Protein AF-A0A8B8GI57-F1 (afdb_monomer_lite)

InterPro domains:
  IPR025398 ZMYM1-like, RNase-like domain [PF14291] (87-175)

Foldseek 3Di:
DDDCDVVNLLVCLQVDPPDPPPPVPDDFDADPVRDADDPLVQWDQDPVRDTDGDSQWDADRVQSAIAGNLLCRDPPDCPDLRNDPPRHHNPPVCVVVSVVVLVPDPRSVVSVVVSVVSSVCSVVVNDVCVVVVVVVVVVVVVVVVVVVVVVVVVVVCVVVVFDQAFPDPDPDDPRGGPVNVPDD

Secondary structure (DSSP, 8-state):
-----HHHHHHHHHH---PPTTGGG--PPPPTTS----GGGGEEE-TTS-EEE-TTEEEETTTTEEEEHHHHHH-S---STTT-TTT-B--TTTHHHHHHHHHT-HHHHHHHHHHHHHHHHHHTT--HHHHHHHHHHHHHHHHHHHHHHHHHHHHHHHHTT--SS-S---TT-TT--GGGG---

Organism: NCBI:txid143950

Sequence (184 aa):
MPIITDTVRLHIIENGPKLIDNIDQYTFLLADDGRRFNFKWFYKKLPNGEDVKRQWIMYSCSKNAIFCFPCILFSKDKYSTFSNSLDGFYDWKHLNPFIPAHENNVQHRKCFMECKEIEKRLKNGKTIDNFIQKAVNIDEEKWCNILKIIIDFILFCAKNNLALRGTSDKIEDANSGMSNALAF

pLDDT: mean 77.3, std 13.97, range [37.16, 91.25]

Structure (mmCIF, N/CA/C/O backbone):
data_AF-A0A8B8GI57-F1
#
_entry.id   AF-A0A8B8GI57-F1
#
loop_
_atom_site.group_PDB
_atom_site.id
_atom_site.type_symbol
_atom_site.label_atom_id
_atom_site.label_alt_id
_atom_site.label_comp_id
_atom_site.label_asym_id
_atom_site.label_entity_id
_atom_site.label_seq_id
_atom_site.pdbx_PDB_ins_code
_atom_site.Cartn_x
_atom_site.Cartn_y
_atom_site.Cartn_z
_atom_site.occupancy
_atom_site.B_iso_or_equiv
_atom_site.auth_seq_id
_atom_site.auth_comp_id
_atom_site.auth_asym_id
_atom_site.auth_atom_id
_atom_site.pdbx_PDB_model_num
ATOM 1 N N . MET A 1 1 ? 7.578 -20.077 3.882 1.00 43.44 1 MET A N 1
ATOM 2 C CA . MET A 1 1 ? 7.660 -18.604 4.038 1.00 43.44 1 MET A CA 1
ATOM 3 C C . MET A 1 1 ? 6.863 -18.230 5.283 1.00 43.44 1 MET A C 1
ATOM 5 O O . MET A 1 1 ? 5.825 -18.860 5.461 1.00 43.44 1 MET A O 1
ATOM 9 N N . PRO A 1 2 ? 7.306 -17.300 6.149 1.00 46.44 2 PRO A N 1
ATOM 10 C CA . PRO A 1 2 ? 6.544 -16.952 7.344 1.00 46.44 2 PRO A CA 1
ATOM 11 C C . PRO A 1 2 ? 5.196 -16.364 6.927 1.00 46.44 2 PRO A C 1
ATOM 13 O O . PRO A 1 2 ? 5.127 -15.561 5.994 1.00 46.44 2 PRO A O 1
ATOM 16 N N . ILE A 1 3 ? 4.127 -16.792 7.590 1.00 58.38 3 ILE A N 1
ATOM 17 C CA . ILE A 1 3 ? 2.799 -16.209 7.416 1.00 58.38 3 ILE A CA 1
ATOM 18 C C . ILE A 1 3 ? 2.893 -14.765 7.915 1.00 58.38 3 ILE A C 1
ATOM 20 O O . ILE A 1 3 ? 3.255 -14.535 9.066 1.00 58.38 3 ILE A O 1
ATOM 24 N N . ILE A 1 4 ? 2.613 -13.788 7.048 1.00 68.06 4 ILE A N 1
ATOM 25 C CA . ILE A 1 4 ? 2.529 -12.385 7.467 1.00 68.06 4 ILE A CA 1
ATOM 26 C C . ILE A 1 4 ? 1.251 -12.253 8.298 1.00 68.06 4 ILE A C 1
ATOM 28 O O . ILE A 1 4 ? 0.147 -12.191 7.746 1.00 68.06 4 ILE A O 1
ATOM 32 N N . THR A 1 5 ? 1.410 -12.265 9.621 1.00 73.62 5 THR A N 1
ATOM 33 C CA . THR A 1 5 ? 0.326 -12.022 10.574 1.00 73.62 5 THR A CA 1
ATOM 34 C C . THR A 1 5 ? -0.125 -10.566 10.497 1.00 73.62 5 THR A C 1
ATOM 36 O O . THR A 1 5 ? 0.634 -9.685 10.084 1.00 73.62 5 THR A O 1
ATOM 39 N N . ASP A 1 6 ? -1.358 -10.290 10.917 1.00 77.50 6 ASP A N 1
ATOM 40 C CA . ASP A 1 6 ? -1.911 -8.933 10.849 1.00 77.50 6 ASP A CA 1
ATOM 41 C C . ASP A 1 6 ? -1.140 -7.933 11.714 1.00 77.50 6 ASP A C 1
ATOM 43 O O . ASP A 1 6 ? -0.942 -6.796 11.302 1.00 77.50 6 ASP A O 1
ATOM 47 N N . THR A 1 7 ? -0.592 -8.367 12.849 1.00 76.62 7 THR A N 1
ATOM 48 C CA . THR A 1 7 ? 0.286 -7.541 13.693 1.00 76.62 7 THR A CA 1
ATOM 49 C C . THR A 1 7 ? 1.550 -7.090 12.960 1.00 76.62 7 THR A C 1
ATOM 51 O O . THR A 1 7 ? 1.902 -5.912 12.986 1.00 76.62 7 THR A O 1
ATOM 54 N N . VAL A 1 8 ? 2.206 -8.007 12.245 1.00 77.81 8 VAL A N 1
ATOM 55 C CA . VAL A 1 8 ? 3.400 -7.705 11.445 1.00 77.81 8 VAL A CA 1
ATOM 56 C C . VAL A 1 8 ? 3.033 -6.815 10.256 1.00 77.81 8 VAL A C 1
ATOM 58 O O . VAL A 1 8 ? 3.746 -5.861 9.954 1.00 77.81 8 VAL A O 1
ATOM 61 N N . ARG A 1 9 ? 1.892 -7.076 9.608 1.00 80.94 9 ARG A N 1
ATOM 62 C CA . ARG A 1 9 ? 1.373 -6.267 8.497 1.00 80.94 9 ARG A CA 1
ATOM 63 C C . ARG A 1 9 ? 1.113 -4.818 8.920 1.00 80.94 9 ARG A C 1
ATOM 65 O O . ARG A 1 9 ? 1.533 -3.906 8.214 1.00 80.94 9 ARG A O 1
ATOM 72 N N . LEU A 1 10 ? 0.472 -4.606 10.071 1.00 79.88 10 LEU A N 1
ATOM 73 C CA . LEU A 1 10 ? 0.199 -3.274 10.619 1.00 79.88 10 LEU A CA 1
ATOM 74 C C . LEU A 1 10 ? 1.493 -2.517 10.926 1.00 79.88 10 LEU A C 1
ATOM 76 O O . LEU A 1 10 ? 1.644 -1.382 10.481 1.00 79.88 10 LEU A O 1
ATOM 80 N N . HIS A 1 11 ? 2.453 -3.170 11.582 1.00 78.38 11 HIS A N 1
ATOM 81 C CA . HIS A 1 11 ? 3.753 -2.571 11.889 1.00 78.38 11 HIS A CA 1
ATOM 82 C C . HIS A 1 11 ? 4.531 -2.162 10.625 1.00 78.38 11 HIS A C 1
ATOM 84 O O . HIS A 1 11 ? 5.153 -1.100 10.583 1.00 78.38 11 HIS A O 1
ATOM 90 N N . ILE A 1 12 ? 4.480 -2.981 9.569 1.00 80.06 12 ILE A N 1
ATOM 91 C CA . ILE A 1 12 ? 5.119 -2.674 8.280 1.00 80.06 12 ILE A CA 1
ATOM 92 C C . ILE A 1 12 ? 4.462 -1.460 7.604 1.00 80.06 12 ILE A C 1
ATOM 94 O O . ILE A 1 12 ? 5.156 -0.646 7.000 1.00 80.06 12 ILE A O 1
ATOM 98 N N . ILE A 1 13 ? 3.136 -1.324 7.687 1.00 82.12 13 ILE A N 1
ATOM 99 C CA . ILE A 1 13 ? 2.415 -0.187 7.092 1.00 82.12 13 ILE A CA 1
ATOM 100 C C . ILE A 1 13 ? 2.666 1.096 7.883 1.00 82.12 13 ILE A C 1
ATOM 102 O O . ILE A 1 13 ? 2.841 2.150 7.278 1.00 82.12 13 ILE A O 1
ATOM 106 N N . GLU A 1 14 ? 2.720 1.005 9.211 1.00 79.19 14 GLU A N 1
ATOM 107 C CA . GLU A 1 14 ? 2.977 2.135 10.107 1.00 79.19 14 GLU A CA 1
ATOM 108 C C . GLU A 1 14 ? 4.353 2.766 9.867 1.00 79.19 14 GLU A C 1
ATOM 110 O O . GLU A 1 14 ? 4.458 3.980 9.705 1.00 79.19 14 GLU A O 1
ATOM 115 N N . ASN A 1 15 ? 5.397 1.940 9.772 1.00 71.75 15 ASN A N 1
ATOM 116 C CA . ASN A 1 15 ? 6.757 2.408 9.491 1.00 71.75 15 ASN A CA 1
ATOM 117 C C . ASN A 1 15 ? 6.984 2.725 8.003 1.00 71.75 15 ASN A C 1
ATOM 119 O O . ASN A 1 15 ? 7.976 3.360 7.643 1.00 71.75 15 ASN A O 1
ATOM 123 N N . GLY A 1 16 ? 6.063 2.285 7.142 1.00 65.75 16 GLY A N 1
ATOM 124 C CA . GLY A 1 16 ? 6.160 2.382 5.694 1.00 65.75 16 GLY A CA 1
ATOM 125 C C . GLY A 1 16 ? 7.291 1.530 5.099 1.00 65.75 16 GLY A C 1
ATOM 126 O O . GLY A 1 16 ? 8.107 0.931 5.807 1.00 65.75 16 GLY A O 1
ATOM 127 N N . PRO A 1 17 ? 7.383 1.468 3.759 1.00 66.69 17 PRO A N 1
ATOM 128 C CA . PRO A 1 17 ? 8.608 1.008 3.132 1.00 66.69 17 PRO A CA 1
ATOM 129 C C . PRO A 1 17 ? 9.747 1.921 3.576 1.00 66.69 17 PRO A C 1
ATOM 131 O O . PRO A 1 17 ? 9.647 3.135 3.390 1.00 66.69 17 PRO A O 1
ATOM 134 N N . LYS A 1 18 ? 10.837 1.347 4.102 1.00 59.41 18 LYS A N 1
ATOM 135 C CA . LYS A 1 18 ? 12.098 2.079 4.256 1.00 59.41 18 LYS A CA 1
ATOM 136 C C . LYS A 1 18 ? 12.533 2.530 2.865 1.00 59.41 18 LYS A C 1
ATOM 138 O O . LYS A 1 18 ? 13.108 1.756 2.101 1.00 59.41 18 LYS A O 1
ATOM 143 N N . LEU A 1 19 ? 12.168 3.755 2.503 1.00 54.56 19 LEU A N 1
ATOM 144 C CA . LEU A 1 19 ? 12.700 4.419 1.330 1.00 54.56 19 LEU A CA 1
ATOM 145 C C . LEU A 1 19 ? 14.190 4.578 1.603 1.00 54.56 19 LEU A C 1
ATOM 147 O O . LEU A 1 19 ? 14.580 5.064 2.658 1.00 54.56 19 LEU A O 1
ATOM 151 N N . ILE A 1 20 ? 15.015 4.083 0.689 1.00 57.25 20 ILE A N 1
ATOM 152 C CA . ILE A 1 20 ? 16.452 4.313 0.766 1.00 57.25 20 ILE A CA 1
ATOM 153 C C . ILE A 1 20 ? 16.639 5.835 0.691 1.00 57.25 20 ILE A C 1
ATOM 155 O O . ILE A 1 20 ? 16.202 6.471 -0.271 1.00 57.25 20 ILE A O 1
ATOM 159 N N . ASP A 1 21 ? 17.228 6.433 1.721 1.00 50.28 21 ASP A N 1
ATOM 160 C CA . ASP A 1 21 ? 17.615 7.838 1.672 1.00 50.28 21 ASP A CA 1
ATOM 161 C C . ASP A 1 21 ? 18.714 7.997 0.607 1.00 50.28 21 ASP A C 1
ATOM 163 O O . ASP A 1 21 ? 19.618 7.166 0.513 1.00 50.28 21 ASP A O 1
ATOM 167 N N . ASN A 1 22 ? 18.635 9.042 -0.223 1.00 52.91 22 ASN A N 1
ATOM 168 C CA . ASN A 1 22 ? 19.577 9.300 -1.326 1.00 52.91 22 ASN A CA 1
ATOM 169 C C . ASN A 1 22 ? 19.618 8.221 -2.436 1.00 52.91 22 ASN A C 1
ATOM 171 O O . ASN A 1 22 ? 20.684 7.921 -2.974 1.00 52.91 22 ASN A O 1
ATOM 175 N N . ILE A 1 23 ? 18.458 7.679 -2.842 1.00 60.50 23 ILE A N 1
ATOM 176 C CA . ILE A 1 23 ? 18.315 6.801 -4.033 1.00 60.50 23 ILE A CA 1
ATOM 177 C C . ILE A 1 23 ? 19.016 7.374 -5.275 1.00 60.50 23 ILE A C 1
ATOM 179 O O . ILE A 1 23 ? 19.573 6.619 -6.068 1.00 60.50 23 ILE A O 1
ATOM 183 N N . ASP A 1 24 ? 19.033 8.697 -5.418 1.00 56.25 24 ASP A N 1
ATOM 184 C CA . ASP A 1 24 ? 19.601 9.402 -6.570 1.00 56.25 24 ASP A CA 1
ATOM 185 C C . ASP A 1 24 ? 21.141 9.330 -6.622 1.00 56.25 24 ASP A C 1
ATOM 187 O O . ASP A 1 24 ? 21.730 9.488 -7.690 1.00 56.25 24 ASP A O 1
ATOM 191 N N . GLN A 1 25 ? 21.795 9.070 -5.483 1.00 55.41 25 GLN A N 1
ATOM 192 C CA . GLN A 1 25 ? 23.248 8.877 -5.372 1.00 55.41 25 GLN A CA 1
ATOM 193 C C . GLN A 1 25 ? 23.651 7.399 -5.464 1.00 55.41 25 GLN A C 1
ATOM 195 O O . GLN A 1 25 ? 24.839 7.074 -5.524 1.00 55.41 25 GLN A O 1
ATOM 200 N N . TYR A 1 26 ? 22.677 6.486 -5.465 1.00 64.56 26 TYR A N 1
ATOM 201 C CA . TYR A 1 26 ? 22.946 5.059 -5.483 1.00 64.56 26 TYR A CA 1
ATOM 202 C C . TYR A 1 26 ? 23.268 4.587 -6.901 1.00 64.56 26 TYR A C 1
ATOM 204 O O . TYR A 1 26 ? 22.513 4.806 -7.850 1.00 64.56 26 TYR A O 1
ATOM 212 N N . THR A 1 27 ? 24.380 3.869 -7.053 1.00 65.56 27 THR A N 1
ATOM 213 C CA . THR A 1 27 ? 24.670 3.185 -8.315 1.00 65.56 27 THR A CA 1
ATOM 214 C C . THR A 1 27 ? 23.885 1.877 -8.343 1.00 65.56 27 THR A C 1
ATOM 216 O O . THR A 1 27 ? 24.266 0.905 -7.696 1.00 65.56 27 THR A O 1
ATOM 219 N N . PHE A 1 28 ? 22.761 1.852 -9.064 1.00 77.94 28 PHE A N 1
ATOM 220 C CA . PHE A 1 28 ? 21.970 0.627 -9.224 1.00 77.94 28 PHE A CA 1
ATOM 221 C C . PHE A 1 28 ? 22.785 -0.471 -9.910 1.00 77.94 28 PHE A C 1
ATOM 223 O O . PHE A 1 28 ? 23.532 -0.200 -10.858 1.00 77.94 28 PHE A O 1
ATOM 230 N N . LEU A 1 29 ? 22.607 -1.704 -9.431 1.00 77.00 29 LEU A N 1
ATOM 231 C CA . LEU A 1 29 ? 23.292 -2.884 -9.944 1.00 77.00 29 LEU A CA 1
ATOM 232 C C . LEU A 1 29 ? 22.916 -3.116 -11.412 1.00 77.00 29 LEU A C 1
ATOM 234 O O . LEU A 1 29 ? 21.744 -3.040 -11.793 1.00 77.00 29 LEU A O 1
ATOM 238 N N . LEU A 1 30 ? 23.926 -3.398 -12.232 1.00 79.44 30 LEU A N 1
ATOM 239 C CA . LEU A 1 30 ? 23.730 -3.798 -13.620 1.00 79.44 30 LEU A CA 1
ATOM 240 C C . LEU A 1 30 ? 23.152 -5.215 -13.646 1.00 79.44 30 LEU A C 1
ATOM 242 O O . LEU A 1 30 ? 23.622 -6.095 -12.928 1.00 79.44 30 LEU A O 1
ATOM 246 N N . ALA A 1 31 ? 22.120 -5.412 -14.454 1.00 79.62 31 ALA A N 1
ATOM 247 C CA . ALA A 1 31 ? 21.688 -6.729 -14.884 1.00 79.62 31 ALA A CA 1
ATOM 248 C C . ALA A 1 31 ? 22.649 -7.271 -15.954 1.00 79.62 31 ALA A C 1
ATOM 250 O O . ALA A 1 31 ? 23.463 -6.528 -16.510 1.00 79.62 31 ALA A O 1
ATOM 251 N N . ASP A 1 32 ? 22.512 -8.556 -16.273 1.00 78.38 32 ASP A N 1
ATOM 252 C CA . ASP A 1 32 ? 23.365 -9.264 -17.237 1.00 78.38 32 ASP A CA 1
ATOM 253 C C . ASP A 1 32 ? 23.351 -8.631 -18.641 1.00 78.38 32 ASP A C 1
ATOM 255 O O . ASP A 1 32 ? 24.313 -8.740 -19.395 1.00 78.38 32 ASP A O 1
ATOM 259 N N . ASP A 1 33 ? 22.275 -7.919 -18.988 1.00 80.50 33 ASP A N 1
ATOM 260 C CA . ASP A 1 33 ? 22.116 -7.200 -20.255 1.00 80.50 33 ASP A CA 1
ATOM 261 C C . ASP A 1 33 ? 22.665 -5.757 -20.230 1.00 80.50 33 ASP A C 1
ATOM 263 O O . ASP A 1 33 ? 22.434 -4.979 -21.160 1.00 80.50 33 ASP A O 1
ATOM 267 N N . GLY A 1 34 ? 23.361 -5.374 -19.155 1.00 83.00 34 GLY A N 1
ATOM 268 C CA . GLY A 1 34 ? 23.920 -4.039 -18.946 1.00 83.00 34 GLY A CA 1
ATOM 269 C C . GLY A 1 34 ? 22.884 -2.963 -18.599 1.00 83.00 34 GLY A C 1
ATOM 270 O O . GLY A 1 34 ? 23.239 -1.787 -18.469 1.00 83.00 34 GLY A O 1
ATOM 271 N N . ARG A 1 35 ? 21.602 -3.317 -18.439 1.00 84.75 35 ARG A N 1
ATOM 272 C CA . ARG A 1 35 ? 20.562 -2.387 -17.978 1.00 84.75 35 ARG A CA 1
ATOM 273 C C . ARG A 1 35 ? 20.519 -2.356 -16.461 1.00 84.75 35 ARG A C 1
ATOM 275 O O . ARG A 1 35 ? 20.998 -3.252 -15.781 1.00 84.75 35 ARG A O 1
ATOM 282 N N . ARG A 1 36 ? 19.918 -1.311 -15.907 1.00 86.62 36 ARG A N 1
ATOM 283 C CA . ARG A 1 36 ? 19.762 -1.156 -14.460 1.00 86.62 36 ARG A CA 1
ATOM 284 C C . ARG A 1 36 ? 18.469 -0.445 -14.128 1.00 86.62 36 ARG A C 1
ATOM 286 O O . ARG A 1 36 ? 17.877 0.215 -14.987 1.00 86.62 36 ARG A O 1
ATOM 293 N N . PHE A 1 37 ? 18.090 -0.540 -12.861 1.00 85.62 37 PHE A N 1
ATOM 294 C CA . PHE A 1 37 ? 17.006 0.256 -12.320 1.00 85.62 37 PHE A CA 1
ATOM 295 C C . PHE A 1 37 ? 17.236 1.760 -12.536 1.00 85.62 37 PHE A C 1
ATOM 297 O O . PHE A 1 37 ? 18.366 2.246 -12.470 1.00 85.62 37 PHE A O 1
ATOM 304 N N . ASN A 1 38 ? 16.159 2.502 -12.805 1.00 85.56 38 ASN A N 1
ATOM 305 C CA . ASN A 1 38 ? 16.184 3.954 -12.930 1.00 85.56 38 ASN A CA 1
ATOM 306 C C . ASN A 1 38 ? 15.153 4.589 -11.992 1.00 85.56 38 ASN A C 1
ATOM 308 O O . ASN A 1 38 ? 13.969 4.249 -12.043 1.00 85.56 38 ASN A O 1
ATOM 312 N N . PHE A 1 39 ? 15.587 5.569 -11.194 1.00 83.44 39 PHE A N 1
ATOM 313 C CA . PHE A 1 39 ? 14.735 6.277 -10.234 1.00 83.44 39 PHE A CA 1
ATOM 314 C C . PHE A 1 39 ? 13.485 6.900 -10.879 1.00 83.44 39 PHE A C 1
ATOM 316 O O . PHE A 1 39 ? 12.437 6.984 -10.241 1.00 83.44 39 PHE A O 1
ATOM 323 N N . LYS A 1 40 ? 13.549 7.276 -12.164 1.00 86.44 40 LYS A N 1
ATOM 324 C CA . LYS A 1 40 ? 12.410 7.834 -12.908 1.00 86.44 40 LYS A CA 1
ATOM 325 C C . LYS A 1 40 ? 11.200 6.901 -12.925 1.00 86.44 40 LYS A C 1
ATOM 327 O O . LYS A 1 40 ? 10.075 7.374 -13.033 1.00 86.44 40 LYS A O 1
ATOM 332 N N . TRP A 1 41 ? 11.390 5.590 -12.772 1.00 88.31 41 TRP A N 1
ATOM 333 C CA . TRP A 1 41 ? 10.286 4.630 -12.722 1.00 88.31 41 TRP A CA 1
ATOM 334 C C . TRP A 1 41 ? 9.430 4.740 -11.458 1.00 88.31 41 TRP A C 1
ATOM 336 O O . TRP A 1 41 ? 8.274 4.310 -11.473 1.00 88.31 41 TRP A O 1
ATOM 346 N N . PHE A 1 42 ? 9.914 5.414 -10.412 1.00 87.56 42 PHE A N 1
ATOM 347 C CA . PHE A 1 42 ? 9.069 5.828 -9.293 1.00 87.56 42 PHE A CA 1
ATOM 348 C C . PHE A 1 42 ? 8.040 6.894 -9.676 1.00 87.56 42 PHE A C 1
ATOM 350 O O . PHE A 1 42 ? 7.136 7.135 -8.887 1.00 87.56 42 PHE A O 1
ATOM 357 N N . TYR A 1 43 ? 8.123 7.514 -10.855 1.00 89.31 43 TYR A N 1
ATOM 358 C CA . TYR A 1 43 ? 7.272 8.638 -11.241 1.00 89.31 43 TYR A CA 1
ATOM 359 C C . TYR A 1 43 ? 6.491 8.350 -12.521 1.00 89.31 43 TYR A C 1
ATOM 361 O O . TYR A 1 43 ? 6.980 7.721 -13.465 1.00 89.31 43 TYR A O 1
ATOM 369 N N . LYS A 1 44 ? 5.236 8.792 -12.548 1.00 90.25 44 LYS A N 1
ATOM 370 C CA . LYS A 1 44 ? 4.356 8.731 -13.712 1.00 90.25 44 LYS A CA 1
ATOM 371 C C . LYS A 1 44 ? 4.035 10.144 -14.167 1.00 90.25 44 LYS A C 1
ATOM 373 O O . LYS A 1 44 ? 3.524 10.922 -13.369 1.00 90.25 44 LYS A O 1
ATOM 378 N N . LYS A 1 45 ? 4.226 10.412 -15.458 1.00 89.94 45 LYS A N 1
ATOM 379 C CA . LYS A 1 45 ? 3.695 11.617 -16.096 1.00 89.94 45 LYS A CA 1
ATOM 380 C C . LYS A 1 45 ? 2.200 11.485 -16.316 1.00 89.94 45 LYS A C 1
ATOM 382 O O . LYS A 1 45 ? 1.740 10.523 -16.937 1.00 89.94 45 LYS A O 1
ATOM 387 N N . LEU A 1 46 ? 1.455 12.445 -15.797 1.00 87.75 46 LEU A N 1
ATOM 388 C CA . LEU A 1 46 ? 0.040 12.621 -16.072 1.00 87.75 46 LEU A CA 1
ATOM 389 C C . LEU A 1 46 ? -0.169 13.382 -17.397 1.00 87.75 46 LEU A C 1
ATOM 391 O O . LEU A 1 46 ? 0.750 14.047 -17.879 1.00 87.75 46 LEU A O 1
ATOM 395 N N . PRO A 1 47 ? -1.376 13.322 -17.997 1.00 87.88 47 PRO A N 1
ATOM 396 C CA . PRO A 1 47 ? -1.688 14.061 -19.226 1.00 87.88 47 PRO A CA 1
ATOM 397 C C . PRO A 1 47 ? -1.549 15.584 -19.091 1.00 87.88 47 PRO A C 1
ATOM 399 O O . PRO A 1 47 ? -1.305 16.264 -20.081 1.00 87.88 47 PRO A O 1
ATOM 402 N N . ASN A 1 48 ? -1.680 16.113 -17.871 1.00 88.69 48 ASN A N 1
ATOM 403 C CA . ASN A 1 48 ? -1.462 17.525 -17.543 1.00 88.69 48 ASN A CA 1
ATOM 404 C C . ASN A 1 48 ? 0.032 17.908 -17.449 1.00 88.69 48 ASN A C 1
ATOM 406 O O . ASN A 1 48 ? 0.345 19.062 -17.183 1.00 88.69 48 ASN A O 1
ATOM 410 N N . GLY A 1 49 ? 0.950 16.957 -17.658 1.00 89.38 49 GLY A N 1
ATOM 411 C CA . GLY A 1 49 ? 2.395 17.170 -17.606 1.00 89.38 49 GLY A CA 1
ATOM 412 C C . GLY A 1 49 ? 3.021 17.011 -16.219 1.00 89.38 49 GLY A C 1
ATOM 413 O O . GLY A 1 49 ? 4.247 17.040 -16.119 1.00 89.38 49 GLY A O 1
ATOM 414 N N . GLU A 1 50 ? 2.224 16.800 -15.169 1.00 89.88 50 GLU A N 1
ATOM 415 C CA . GLU A 1 50 ? 2.725 16.635 -13.803 1.00 89.88 50 GLU A CA 1
ATOM 416 C C . GLU A 1 50 ? 3.340 15.248 -13.577 1.00 89.88 50 GLU A C 1
ATOM 418 O O . GLU A 1 50 ? 2.821 14.229 -14.042 1.00 89.88 50 GLU A O 1
ATOM 423 N N . ASP A 1 51 ? 4.432 15.206 -12.812 1.00 89.75 51 ASP A N 1
ATOM 424 C CA . ASP A 1 51 ? 5.071 13.971 -12.365 1.00 89.75 51 ASP A CA 1
ATOM 425 C C . ASP A 1 51 ? 4.518 13.550 -10.996 1.00 89.75 51 ASP A C 1
ATOM 427 O O . ASP A 1 51 ? 4.765 14.187 -9.973 1.00 89.75 51 ASP A O 1
ATOM 431 N N . VAL A 1 52 ? 3.795 12.429 -10.959 1.00 88.06 52 VAL A N 1
ATOM 432 C CA . VAL A 1 52 ? 3.237 11.861 -9.725 1.00 88.06 52 VAL A CA 1
ATOM 433 C C . VAL A 1 52 ? 4.054 10.659 -9.274 1.00 88.06 52 VAL A C 1
ATOM 435 O O . VAL A 1 52 ? 4.274 9.711 -10.033 1.00 88.06 52 VAL A O 1
ATOM 438 N N . LYS A 1 53 ? 4.472 10.663 -8.004 1.00 87.69 53 LYS A N 1
ATOM 439 C CA . LYS A 1 53 ? 5.198 9.544 -7.395 1.00 87.69 53 LYS A CA 1
ATOM 440 C C . LYS A 1 53 ? 4.278 8.336 -7.191 1.00 87.69 53 LYS A C 1
ATOM 442 O O . LYS A 1 53 ? 3.253 8.413 -6.513 1.00 87.69 53 LYS A O 1
ATOM 447 N N . ARG A 1 54 ? 4.689 7.181 -7.707 1.00 88.62 54 ARG A N 1
ATOM 448 C CA . ARG A 1 54 ? 4.091 5.870 -7.450 1.00 88.62 54 ARG A CA 1
ATOM 449 C C . ARG A 1 54 ? 4.423 5.430 -6.033 1.00 88.62 54 ARG A C 1
ATOM 451 O O . ARG A 1 54 ? 5.554 5.072 -5.725 1.00 88.62 54 ARG A O 1
ATOM 458 N N . GLN A 1 55 ? 3.411 5.417 -5.174 1.00 85.44 55 GLN A N 1
ATOM 459 C CA . GLN A 1 55 ? 3.563 5.040 -3.765 1.00 85.44 55 GLN A CA 1
ATOM 460 C C . GLN A 1 55 ? 3.612 3.521 -3.531 1.00 85.44 55 GLN A C 1
ATOM 462 O O . GLN A 1 55 ? 3.831 3.085 -2.407 1.00 85.44 55 GLN A O 1
ATOM 467 N N . TRP A 1 56 ? 3.382 2.710 -4.567 1.00 88.56 56 TRP A N 1
ATOM 468 C CA . TRP A 1 56 ? 3.325 1.251 -4.454 1.00 88.56 56 TRP A CA 1
ATOM 469 C C . TRP A 1 56 ? 4.651 0.550 -4.779 1.00 88.56 56 TRP A C 1
ATOM 471 O O . TRP A 1 56 ? 4.824 -0.602 -4.388 1.00 88.56 56 TRP A O 1
ATOM 481 N N . ILE A 1 57 ? 5.564 1.214 -5.499 1.00 89.31 57 ILE A N 1
ATOM 482 C CA . ILE A 1 57 ? 6.836 0.632 -5.946 1.00 89.31 57 ILE A CA 1
ATOM 483 C C . ILE A 1 57 ? 7.828 0.618 -4.786 1.00 89.31 57 ILE A C 1
ATOM 485 O O . ILE A 1 57 ? 8.069 1.642 -4.151 1.00 89.31 57 ILE A O 1
ATOM 489 N N . MET A 1 58 ? 8.459 -0.532 -4.572 1.00 87.75 58 MET A N 1
ATOM 490 C CA . MET A 1 58 ? 9.617 -0.692 -3.701 1.00 87.75 58 MET A CA 1
ATOM 491 C C . MET A 1 58 ? 10.749 -1.350 -4.482 1.00 87.75 58 MET A C 1
ATOM 493 O O . MET A 1 58 ? 10.514 -2.325 -5.187 1.00 87.75 58 MET A O 1
ATOM 497 N N . TYR A 1 59 ? 11.970 -0.844 -4.346 1.00 85.94 59 TYR A N 1
ATOM 498 C CA . TYR A 1 59 ? 13.157 -1.464 -4.929 1.00 85.94 59 TYR A CA 1
ATOM 499 C C . TYR A 1 59 ? 13.991 -2.127 -3.831 1.00 85.94 59 TYR A C 1
ATOM 501 O O . TYR A 1 59 ? 14.180 -1.544 -2.764 1.00 85.94 59 TYR A O 1
ATOM 509 N N . SER A 1 60 ? 14.495 -3.332 -4.092 1.00 84.12 60 SER A N 1
ATOM 510 C CA . SER A 1 60 ? 15.412 -4.038 -3.196 1.00 84.12 60 SER A CA 1
ATOM 511 C C . SER A 1 60 ? 16.794 -4.152 -3.827 1.00 84.12 60 SER A C 1
ATOM 513 O O . SER A 1 60 ? 16.949 -4.805 -4.859 1.00 84.12 60 SER A O 1
ATOM 515 N N . CYS A 1 61 ? 17.812 -3.571 -3.183 1.00 80.44 61 CYS A N 1
ATOM 516 C CA . CYS A 1 61 ? 19.197 -3.660 -3.650 1.00 80.44 61 CYS A CA 1
ATOM 517 C C . CYS A 1 61 ? 19.733 -5.094 -3.611 1.00 80.44 61 CYS A C 1
ATOM 519 O O . CYS A 1 61 ? 20.428 -5.502 -4.533 1.00 80.44 61 CYS A O 1
ATOM 521 N N . SER A 1 62 ? 19.390 -5.873 -2.578 1.00 81.44 62 SER A N 1
ATOM 522 C CA . SER A 1 62 ? 19.890 -7.247 -2.424 1.00 81.44 62 SER A CA 1
ATOM 523 C C . SER A 1 62 ? 19.350 -8.197 -3.490 1.00 81.44 62 SER A C 1
ATOM 525 O O . SER A 1 62 ? 20.009 -9.173 -3.832 1.00 81.44 62 SER A O 1
ATOM 527 N N . LYS A 1 63 ? 18.153 -7.913 -4.012 1.00 83.75 63 LYS A N 1
ATOM 528 C CA . LYS A 1 63 ? 17.510 -8.697 -5.072 1.00 83.75 63 LYS A CA 1
ATOM 529 C C . LYS A 1 63 ? 17.656 -8.085 -6.462 1.00 83.75 63 LYS A C 1
ATOM 531 O O . LYS A 1 63 ? 17.318 -8.757 -7.425 1.00 83.75 63 LYS A O 1
ATOM 536 N N . ASN A 1 64 ? 18.119 -6.838 -6.562 1.00 86.88 64 ASN A N 1
ATOM 537 C CA . ASN A 1 64 ? 18.078 -6.044 -7.790 1.00 86.88 64 ASN A CA 1
ATOM 538 C C . ASN A 1 64 ? 16.704 -6.147 -8.485 1.00 86.88 64 ASN A C 1
ATOM 540 O O . ASN A 1 64 ? 16.609 -6.507 -9.654 1.00 86.88 64 ASN A O 1
ATOM 544 N N . ALA A 1 65 ? 15.625 -5.912 -7.732 1.00 89.19 65 ALA A N 1
ATOM 545 C CA . ALA A 1 65 ? 14.259 -6.151 -8.198 1.00 89.19 65 ALA A CA 1
ATOM 546 C C . ALA A 1 65 ? 13.256 -5.149 -7.609 1.00 89.19 65 ALA A C 1
ATOM 548 O O . ALA A 1 65 ? 13.441 -4.618 -6.508 1.00 89.19 65 ALA A O 1
ATOM 549 N N . ILE A 1 66 ? 12.176 -4.911 -8.353 1.00 89.94 66 ILE A N 1
ATOM 550 C CA . ILE A 1 66 ? 11.028 -4.092 -7.967 1.00 89.94 66 ILE A CA 1
ATOM 551 C C . ILE A 1 66 ? 9.906 -4.971 -7.424 1.00 89.94 66 ILE A C 1
ATOM 553 O O . ILE A 1 66 ? 9.567 -6.013 -7.979 1.00 89.94 66 ILE A O 1
ATOM 557 N N . PHE A 1 67 ? 9.243 -4.472 -6.396 1.00 89.94 67 PHE A N 1
ATOM 558 C CA . PHE A 1 67 ? 8.113 -5.103 -5.750 1.00 89.94 67 PHE A CA 1
ATOM 559 C C . PHE A 1 67 ? 6.939 -4.133 -5.627 1.00 89.94 67 PHE A C 1
ATOM 561 O O . PHE A 1 67 ? 7.123 -2.919 -5.515 1.00 89.94 67 PHE A O 1
ATOM 568 N N . CYS A 1 68 ? 5.723 -4.681 -5.600 1.00 90.56 68 CYS A N 1
ATOM 569 C CA . CYS A 1 68 ? 4.528 -3.947 -5.210 1.00 90.56 68 CYS A CA 1
ATOM 570 C C . CYS A 1 68 ? 4.291 -4.105 -3.711 1.00 90.56 68 CYS A C 1
ATOM 572 O O . CYS A 1 68 ? 3.856 -5.164 -3.258 1.00 90.56 68 CYS A O 1
ATOM 574 N N . PHE A 1 69 ? 4.523 -3.037 -2.950 1.00 88.44 69 PHE A N 1
ATOM 575 C CA . PHE A 1 69 ? 4.375 -3.042 -1.497 1.00 88.44 69 PHE A CA 1
ATOM 576 C C . PHE A 1 69 ? 2.970 -3.479 -1.040 1.00 88.44 69 PHE A C 1
ATOM 578 O O . PHE A 1 69 ? 2.878 -4.473 -0.318 1.00 88.44 69 PHE A O 1
ATOM 585 N N . PRO A 1 70 ? 1.863 -2.872 -1.517 1.00 88.69 70 PRO A N 1
ATOM 586 C CA . PRO A 1 70 ? 0.523 -3.331 -1.145 1.00 88.69 70 PRO A CA 1
ATOM 587 C C . PRO A 1 70 ? 0.241 -4.771 -1.583 1.00 88.69 70 PRO A C 1
ATOM 589 O O . PRO A 1 70 ? -0.400 -5.536 -0.871 1.00 88.69 70 PRO A O 1
ATOM 592 N N . CYS A 1 71 ? 0.728 -5.175 -2.755 1.00 89.44 71 CYS A N 1
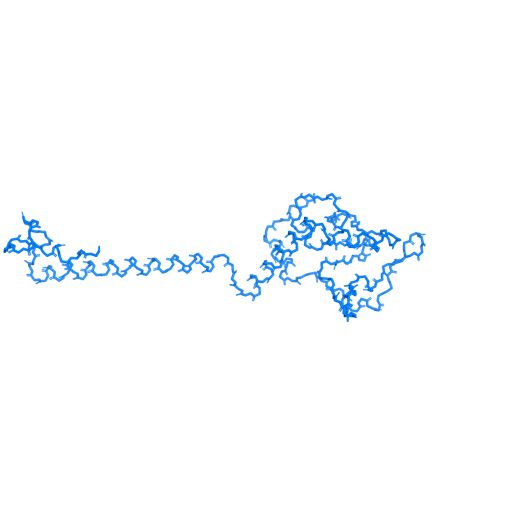ATOM 593 C CA . CYS A 1 71 ? 0.429 -6.493 -3.300 1.00 89.44 71 CYS A CA 1
ATOM 594 C C . CYS A 1 71 ? 1.151 -7.611 -2.541 1.00 89.44 71 CYS A C 1
ATOM 596 O O . CYS A 1 71 ? 0.574 -8.676 -2.364 1.00 89.44 71 CYS A O 1
ATOM 598 N N . ILE A 1 72 ? 2.378 -7.376 -2.065 1.00 88.25 72 ILE A N 1
ATOM 599 C CA . ILE A 1 72 ? 3.081 -8.327 -1.190 1.00 88.25 72 ILE A CA 1
ATOM 600 C C . ILE A 1 72 ? 2.305 -8.548 0.108 1.00 88.25 72 ILE A C 1
ATOM 602 O O . ILE A 1 72 ? 2.259 -9.668 0.614 1.00 88.25 72 ILE A O 1
ATOM 606 N N . LEU A 1 73 ? 1.718 -7.481 0.653 1.00 86.56 73 LEU A N 1
ATOM 607 C CA . LEU A 1 73 ? 1.040 -7.531 1.942 1.00 86.56 73 LEU A CA 1
ATOM 608 C C . LEU A 1 73 ? -0.354 -8.149 1.850 1.00 86.56 73 LEU A C 1
ATOM 610 O O . LEU A 1 73 ? -0.710 -8.930 2.727 1.00 86.56 73 LEU A O 1
ATOM 614 N N . PHE A 1 74 ? -1.140 -7.807 0.831 1.00 86.00 74 PHE A N 1
ATOM 615 C CA . PHE A 1 74 ? -2.580 -8.101 0.800 1.00 86.00 74 PHE A CA 1
ATOM 616 C C . PHE A 1 74 ? -3.002 -9.091 -0.286 1.00 86.00 74 PHE A C 1
ATOM 618 O O . PHE A 1 74 ? -4.112 -9.622 -0.238 1.00 86.00 74 PHE A O 1
ATOM 625 N N . SER A 1 75 ? -2.149 -9.369 -1.278 1.00 84.50 75 SER A N 1
ATOM 626 C CA . SER A 1 75 ? -2.554 -10.284 -2.343 1.00 84.50 75 SER A CA 1
ATOM 627 C C . SER A 1 75 ? -2.615 -11.718 -1.827 1.00 84.50 75 SER A C 1
ATOM 629 O O . SER A 1 75 ? -1.620 -12.265 -1.354 1.00 84.50 75 SER A O 1
ATOM 631 N N . LYS A 1 76 ? -3.790 -12.338 -1.965 1.00 75.25 76 LYS A N 1
ATOM 632 C CA . LYS A 1 76 ? -3.990 -13.774 -1.712 1.00 75.25 76 LYS A CA 1
ATOM 633 C C . LYS A 1 76 ? -3.289 -14.619 -2.774 1.00 75.25 76 LYS A C 1
ATOM 635 O O . LYS A 1 76 ? -2.730 -15.668 -2.473 1.00 75.25 76 LYS A O 1
ATOM 640 N N . ASP A 1 77 ? -3.251 -14.085 -3.990 1.00 70.06 77 ASP A N 1
ATOM 641 C CA . ASP A 1 77 ? -2.663 -14.715 -5.156 1.00 70.06 77 ASP A CA 1
ATOM 642 C C . ASP A 1 77 ? -1.335 -14.043 -5.517 1.00 70.06 77 ASP A C 1
ATOM 644 O O . ASP A 1 77 ? -1.276 -12.833 -5.754 1.00 70.06 77 ASP A O 1
ATOM 648 N N . LYS A 1 78 ? -0.252 -14.823 -5.580 1.00 68.81 78 LYS A N 1
ATOM 649 C CA . LYS A 1 78 ? 1.102 -14.331 -5.903 1.00 68.81 78 LYS A CA 1
ATOM 650 C C . LYS A 1 78 ? 1.465 -14.479 -7.386 1.00 68.81 78 LYS A C 1
ATOM 652 O O . LYS A 1 78 ? 2.643 -14.521 -7.721 1.00 68.81 78 LYS A O 1
ATOM 657 N N . TYR A 1 79 ? 0.476 -14.547 -8.281 1.00 67.19 79 TYR A N 1
ATOM 658 C CA . TYR A 1 79 ? 0.713 -14.782 -9.713 1.00 67.19 79 TYR A CA 1
ATOM 659 C C . TYR A 1 79 ? 1.408 -13.617 -10.424 1.00 67.19 79 TYR A C 1
ATOM 661 O O . TYR A 1 79 ? 2.047 -13.827 -11.450 1.00 67.19 79 TYR A O 1
ATOM 669 N N . SER A 1 80 ? 1.299 -12.386 -9.908 1.00 72.81 80 SER A N 1
ATOM 670 C CA . SER A 1 80 ? 2.008 -11.258 -10.516 1.00 72.81 80 SER A CA 1
ATOM 671 C C . SER A 1 80 ? 3.454 -11.198 -10.024 1.00 72.81 80 SER A C 1
ATOM 673 O O . SER A 1 80 ? 3.720 -11.287 -8.822 1.00 72.81 80 SER A O 1
ATOM 675 N N . THR A 1 81 ? 4.388 -10.971 -10.942 1.00 81.94 81 THR A N 1
ATOM 676 C CA . THR A 1 81 ? 5.825 -10.862 -10.653 1.00 81.94 81 THR A CA 1
ATOM 677 C C . THR A 1 81 ? 6.123 -9.789 -9.595 1.00 81.94 81 THR A C 1
ATOM 679 O O . THR A 1 81 ? 6.958 -9.992 -8.723 1.00 81.94 81 THR A O 1
ATOM 682 N N . PHE A 1 82 ? 5.360 -8.689 -9.583 1.00 85.00 82 PHE A N 1
ATOM 683 C CA . PHE A 1 82 ? 5.476 -7.626 -8.574 1.00 85.00 82 PHE A CA 1
ATOM 684 C C . PHE A 1 82 ? 4.954 -8.018 -7.181 1.00 85.00 82 PHE A C 1
ATOM 686 O O . PHE A 1 82 ? 5.375 -7.431 -6.188 1.00 85.00 82 PHE A O 1
ATOM 693 N N . SER A 1 83 ? 4.014 -8.966 -7.090 1.00 82.31 83 SER A N 1
ATOM 694 C CA . SER A 1 83 ? 3.476 -9.475 -5.815 1.00 82.31 83 SER A CA 1
ATOM 695 C C . SER A 1 83 ? 4.279 -10.645 -5.243 1.00 82.31 83 SER A C 1
ATOM 697 O O . SER A 1 83 ? 4.076 -11.022 -4.088 1.00 82.31 83 SER A O 1
ATOM 699 N N . ASN A 1 84 ? 5.175 -11.238 -6.038 1.00 83.12 84 ASN A N 1
ATOM 700 C CA . ASN A 1 84 ? 6.030 -12.320 -5.579 1.00 83.12 84 ASN A CA 1
ATOM 701 C C . ASN A 1 84 ? 7.167 -11.751 -4.723 1.00 83.12 84 ASN A C 1
ATOM 703 O O . ASN A 1 84 ? 8.096 -11.121 -5.214 1.00 83.12 84 ASN A O 1
ATOM 707 N N . SER A 1 85 ? 7.090 -12.019 -3.425 1.00 76.88 85 SER A N 1
ATOM 708 C CA . SER A 1 85 ? 8.054 -11.593 -2.413 1.00 76.88 85 SER A CA 1
ATOM 709 C C . SER A 1 85 ? 9.437 -12.256 -2.514 1.00 76.88 85 SER A C 1
ATOM 711 O O . SER A 1 85 ? 10.350 -11.824 -1.818 1.00 76.88 85 SER A O 1
ATOM 713 N N . LEU A 1 86 ? 9.596 -13.329 -3.300 1.00 78.06 86 LEU A N 1
ATOM 714 C CA . LEU A 1 86 ? 10.869 -14.048 -3.448 1.00 78.06 86 LEU A CA 1
ATOM 715 C C . LEU A 1 86 ? 11.753 -13.447 -4.545 1.00 78.06 86 LEU A C 1
ATOM 717 O O . LEU A 1 86 ? 12.946 -13.223 -4.310 1.00 78.06 86 LEU A O 1
ATOM 721 N N . ASP A 1 87 ? 11.149 -13.183 -5.704 1.00 82.06 87 ASP A N 1
ATOM 722 C CA . ASP A 1 87 ? 11.876 -12.851 -6.934 1.00 82.06 87 ASP A CA 1
ATOM 723 C C . ASP A 1 87 ? 11.709 -11.380 -7.321 1.00 82.06 87 ASP A C 1
ATOM 725 O O . ASP A 1 87 ? 12.677 -10.727 -7.705 1.00 82.06 87 ASP A O 1
ATOM 729 N N . GLY A 1 88 ? 10.500 -10.830 -7.165 1.00 86.69 88 GLY A N 1
ATOM 730 C CA . GLY A 1 88 ? 10.176 -9.491 -7.650 1.00 86.69 88 GLY A CA 1
ATOM 731 C C . GLY A 1 88 ? 10.324 -9.368 -9.165 1.00 86.69 88 GLY A C 1
ATOM 732 O O . GLY A 1 88 ? 10.494 -10.347 -9.890 1.00 86.69 88 GLY A O 1
ATOM 733 N N . PHE A 1 89 ? 10.242 -8.137 -9.659 1.00 89.06 89 PHE A N 1
ATOM 734 C CA . PHE A 1 89 ? 10.381 -7.810 -11.071 1.00 89.06 89 PHE A CA 1
ATOM 735 C C . PHE A 1 89 ? 11.762 -7.215 -11.361 1.00 89.06 89 PHE A C 1
ATOM 737 O O . PHE A 1 89 ? 12.097 -6.156 -10.833 1.00 89.06 89 PHE A O 1
ATOM 744 N N . TYR A 1 90 ? 12.532 -7.856 -12.238 1.00 88.19 90 TYR A N 1
ATOM 745 C CA . TYR A 1 90 ? 13.902 -7.455 -12.592 1.00 88.19 90 TYR A CA 1
ATOM 746 C C . TYR A 1 90 ? 14.121 -7.272 -14.108 1.00 88.19 90 TYR A C 1
ATOM 748 O O . TYR A 1 90 ? 15.213 -6.907 -14.538 1.00 88.19 90 TYR A O 1
ATOM 756 N N . ASP A 1 91 ? 13.096 -7.490 -14.943 1.00 88.94 91 ASP A N 1
ATOM 757 C CA . ASP A 1 91 ? 13.193 -7.331 -16.401 1.00 88.94 91 ASP A CA 1
ATOM 758 C C . ASP A 1 91 ? 13.078 -5.854 -16.817 1.00 88.94 91 ASP A C 1
ATOM 760 O O . ASP A 1 91 ? 12.038 -5.349 -17.256 1.00 88.94 91 ASP A O 1
ATOM 764 N N . TRP A 1 92 ? 14.190 -5.136 -16.681 1.00 90.38 92 TRP A N 1
ATOM 765 C CA . TRP A 1 92 ? 14.308 -3.712 -16.998 1.00 90.38 92 TRP A CA 1
ATOM 766 C C . TRP A 1 92 ? 13.919 -3.359 -18.434 1.00 90.38 92 TRP A C 1
ATOM 768 O O . TRP A 1 92 ? 13.487 -2.234 -18.694 1.00 90.38 92 TRP A O 1
ATOM 778 N N . LYS A 1 93 ? 14.051 -4.299 -19.377 1.00 88.25 93 LYS A N 1
ATOM 779 C CA . LYS A 1 93 ? 13.710 -4.086 -20.786 1.00 88.25 93 LYS A CA 1
ATOM 780 C C . LYS A 1 93 ? 12.207 -3.970 -20.997 1.00 88.25 93 LYS A C 1
ATOM 782 O O . LYS A 1 93 ? 11.780 -3.128 -21.788 1.00 88.25 93 LYS A O 1
ATOM 787 N N . HIS A 1 94 ? 11.422 -4.769 -20.284 1.00 88.06 94 HIS A N 1
ATOM 788 C CA . HIS A 1 94 ? 9.970 -4.805 -20.440 1.00 88.06 94 HIS A CA 1
ATOM 789 C C . HIS A 1 94 ? 9.223 -4.091 -19.306 1.00 88.06 94 HIS A C 1
ATOM 791 O O . HIS A 1 94 ? 7.997 -4.080 -19.283 1.00 88.06 94 HIS A O 1
ATOM 797 N N . LEU A 1 95 ? 9.915 -3.417 -18.388 1.00 88.44 95 LEU A N 1
ATOM 798 C CA . LEU A 1 95 ? 9.269 -2.757 -17.253 1.00 88.44 95 LEU A CA 1
ATOM 799 C C . LEU A 1 95 ? 8.181 -1.741 -17.654 1.00 88.44 95 LEU A C 1
ATOM 801 O O . LEU A 1 95 ? 7.112 -1.707 -17.045 1.00 88.44 95 LEU A O 1
ATOM 805 N N . ASN A 1 96 ? 8.437 -0.924 -18.680 1.00 87.25 96 ASN A N 1
ATOM 806 C CA . ASN A 1 96 ? 7.528 0.147 -19.102 1.00 87.25 96 ASN A CA 1
ATOM 807 C C . ASN A 1 96 ? 6.110 -0.335 -19.465 1.00 87.25 96 ASN A C 1
ATOM 809 O O . ASN A 1 96 ? 5.174 0.326 -19.029 1.00 87.25 96 ASN A O 1
ATOM 813 N N . PRO A 1 97 ? 5.902 -1.431 -20.224 1.00 89.88 97 PRO A N 1
ATOM 814 C CA . PRO A 1 97 ? 4.563 -1.995 -20.425 1.00 89.88 97 PRO A CA 1
ATOM 815 C C . PRO A 1 97 ? 4.009 -2.738 -19.197 1.00 89.88 97 PRO A C 1
ATOM 817 O O . PRO A 1 97 ? 2.797 -2.723 -18.978 1.00 89.88 97 PRO A O 1
ATOM 820 N N . PHE A 1 98 ? 4.857 -3.345 -18.358 1.00 90.56 98 PHE A N 1
ATOM 821 C CA . PHE A 1 98 ? 4.402 -4.108 -17.187 1.00 90.56 98 PHE A CA 1
ATOM 822 C C . PHE A 1 98 ? 3.898 -3.229 -16.033 1.00 90.56 98 PHE A C 1
ATOM 824 O O . PHE A 1 98 ? 2.930 -3.601 -15.371 1.00 90.56 98 PHE A O 1
ATOM 831 N N . ILE A 1 99 ? 4.493 -2.052 -15.811 1.00 91.19 99 ILE A N 1
ATOM 832 C CA . ILE A 1 99 ? 4.034 -1.078 -14.805 1.00 91.19 99 ILE A CA 1
ATOM 833 C C . ILE A 1 99 ? 2.555 -0.688 -14.998 1.00 91.19 99 ILE A C 1
ATOM 835 O O . ILE A 1 99 ? 1.769 -0.901 -14.076 1.00 91.19 99 ILE A O 1
ATOM 839 N N . PRO A 1 100 ? 2.118 -0.138 -16.147 1.00 90.38 100 PRO A N 1
ATOM 840 C CA . PRO A 1 100 ? 0.729 0.262 -16.342 1.00 90.38 100 PRO A CA 1
ATOM 841 C C . PRO A 1 100 ? -0.211 -0.945 -16.380 1.00 90.38 100 PRO A C 1
ATOM 843 O O . PRO A 1 100 ? -1.333 -0.844 -15.889 1.00 90.38 100 PRO A O 1
ATOM 846 N N . ALA A 1 101 ? 0.229 -2.095 -16.905 1.00 91.00 101 ALA A N 1
ATOM 847 C CA . ALA A 1 101 ? -0.556 -3.327 -16.856 1.00 91.00 101 ALA A CA 1
ATOM 848 C C . ALA A 1 101 ? -0.828 -3.761 -15.405 1.00 91.00 101 ALA A C 1
ATOM 850 O O . ALA A 1 101 ? -1.950 -4.136 -15.065 1.00 91.00 101 ALA A O 1
ATOM 851 N N . HIS A 1 102 ? 0.174 -3.644 -14.530 1.00 91.25 102 HIS A N 1
ATOM 852 C CA . HIS A 1 102 ? 0.027 -3.910 -13.105 1.00 91.25 102 HIS A CA 1
ATOM 853 C C . HIS A 1 102 ? -0.860 -2.869 -12.406 1.00 91.25 102 HIS A C 1
ATOM 855 O O . HIS A 1 102 ? -1.789 -3.252 -11.702 1.00 91.25 102 HIS A O 1
ATOM 861 N N . GLU A 1 103 ? -0.645 -1.568 -12.643 1.00 89.81 103 GLU A N 1
ATOM 862 C CA . GLU A 1 103 ? -1.466 -0.481 -12.073 1.00 89.81 103 GLU A CA 1
ATOM 863 C C . GLU A 1 103 ? -2.954 -0.605 -12.441 1.00 89.81 103 GLU A C 1
ATOM 865 O O . GLU A 1 103 ? -3.845 -0.279 -11.650 1.00 89.81 103 GLU A O 1
ATOM 870 N N . ASN A 1 104 ? -3.239 -1.078 -13.655 1.00 88.25 104 ASN A N 1
ATOM 871 C CA . ASN A 1 104 ? -4.603 -1.251 -14.144 1.00 88.25 104 ASN A CA 1
ATOM 872 C C . ASN A 1 104 ? -5.256 -2.563 -13.703 1.00 88.25 104 ASN A C 1
ATO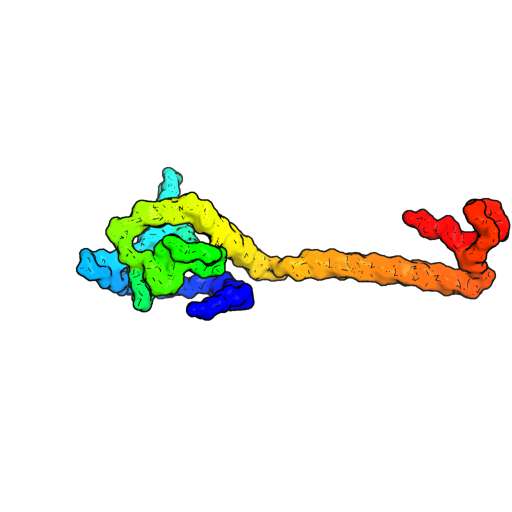M 874 O O . ASN A 1 104 ? -6.462 -2.727 -13.889 1.00 88.25 104 ASN A O 1
ATOM 878 N N . ASN A 1 105 ? -4.504 -3.470 -13.083 1.00 89.19 105 ASN A N 1
ATOM 879 C CA . ASN A 1 105 ? -5.041 -4.724 -12.587 1.00 89.19 105 ASN A CA 1
ATOM 880 C C . ASN A 1 105 ? -5.990 -4.480 -11.397 1.00 89.19 105 ASN A C 1
ATOM 882 O O . ASN A 1 105 ? -5.667 -3.769 -10.442 1.00 89.19 105 ASN A O 1
ATOM 886 N N . VAL A 1 106 ? -7.160 -5.120 -11.427 1.00 89.12 106 VAL A N 1
ATOM 887 C CA . VAL A 1 106 ? -8.173 -5.046 -10.363 1.00 89.12 106 VAL A CA 1
ATOM 888 C C . VAL A 1 106 ? -7.608 -5.482 -9.009 1.00 89.12 106 VAL A C 1
ATOM 890 O O . VAL A 1 106 ? -7.911 -4.862 -7.991 1.00 89.12 106 VAL A O 1
ATOM 893 N N . GLN A 1 107 ? -6.761 -6.511 -8.987 1.00 89.31 107 GLN A N 1
ATOM 894 C CA . GLN A 1 107 ? -6.163 -7.024 -7.760 1.00 89.31 107 GLN A CA 1
ATOM 895 C C . GLN A 1 107 ? -5.191 -6.018 -7.140 1.00 89.31 107 GLN A C 1
ATOM 897 O O . GLN A 1 107 ? -5.250 -5.777 -5.937 1.00 89.31 107 GLN A O 1
ATOM 902 N N . HIS A 1 108 ? -4.359 -5.367 -7.960 1.00 90.69 108 HIS A N 1
ATOM 903 C CA . HIS A 1 108 ? -3.488 -4.286 -7.497 1.00 90.69 108 HIS A CA 1
ATOM 904 C C . HIS A 1 108 ? -4.307 -3.165 -6.850 1.00 90.69 108 HIS A C 1
ATOM 906 O O . HIS A 1 108 ? -4.013 -2.762 -5.727 1.00 90.69 108 HIS A O 1
ATOM 912 N N . ARG A 1 109 ? -5.369 -2.701 -7.524 1.00 90.12 109 ARG A N 1
ATOM 913 C CA . ARG A 1 109 ? -6.235 -1.628 -7.010 1.00 90.12 109 ARG A CA 1
ATOM 914 C C . ARG A 1 109 ? -6.876 -2.000 -5.673 1.00 90.12 109 ARG A C 1
ATOM 916 O O . ARG A 1 109 ? -6.878 -1.173 -4.769 1.00 90.12 109 ARG A O 1
ATOM 923 N N . LYS A 1 110 ? -7.364 -3.236 -5.522 1.00 90.19 110 LYS A N 1
ATOM 924 C CA . LYS A 1 110 ? -7.912 -3.738 -4.250 1.00 90.19 110 LYS A CA 1
ATOM 925 C C . LYS A 1 110 ? -6.868 -3.699 -3.131 1.00 90.19 110 LYS A C 1
ATOM 927 O O . LYS A 1 110 ? -7.107 -3.046 -2.121 1.00 90.19 110 LYS A O 1
ATOM 932 N N . CYS A 1 111 ? -5.696 -4.302 -3.345 1.00 89.81 111 CYS A N 1
ATOM 933 C CA . CYS A 1 111 ? -4.613 -4.302 -2.358 1.00 89.81 111 CYS A CA 1
ATOM 934 C C . CYS A 1 111 ? -4.144 -2.880 -2.011 1.00 89.81 111 CYS A C 1
ATOM 936 O O . CYS A 1 111 ? -3.862 -2.576 -0.855 1.00 89.81 111 CYS A O 1
ATOM 938 N N . PHE A 1 112 ? -4.055 -1.995 -3.009 1.00 89.06 112 PHE A N 1
ATOM 939 C CA . PHE A 1 112 ? -3.660 -0.601 -2.816 1.00 89.06 112 PHE A CA 1
ATOM 940 C C . PHE A 1 112 ? -4.671 0.159 -1.951 1.00 89.06 112 PHE A C 1
ATOM 942 O O . PHE A 1 112 ? -4.270 0.852 -1.018 1.00 89.06 112 PHE A O 1
ATOM 949 N N . MET A 1 113 ? -5.970 0.002 -2.224 1.00 87.25 113 MET A N 1
ATOM 950 C CA . MET A 1 113 ? -7.036 0.631 -1.439 1.00 87.25 113 MET A CA 1
ATOM 951 C C . MET A 1 113 ? -7.053 0.127 0.006 1.00 87.25 113 MET A C 1
ATOM 953 O O . MET A 1 113 ? -7.114 0.942 0.921 1.00 87.25 113 MET A O 1
ATOM 957 N N . GLU A 1 114 ? -6.920 -1.182 0.218 1.00 87.94 114 GLU A N 1
ATOM 958 C CA . GLU A 1 114 ? -6.876 -1.789 1.556 1.00 87.94 114 GLU A CA 1
ATOM 959 C C . GLU A 1 114 ? -5.664 -1.291 2.362 1.00 87.94 114 GLU A C 1
ATOM 961 O O . GLU A 1 114 ? -5.790 -0.859 3.510 1.00 87.94 114 GLU A O 1
ATOM 966 N N . CYS A 1 115 ? -4.492 -1.227 1.721 1.00 87.56 115 CYS A N 1
ATOM 967 C CA . CYS A 1 115 ? -3.289 -0.652 2.317 1.00 87.56 115 CYS A CA 1
ATOM 968 C C . CYS A 1 115 ? -3.486 0.824 2.697 1.00 87.56 115 CYS A C 1
ATOM 970 O O . CYS A 1 115 ? -3.097 1.233 3.791 1.00 87.56 115 CYS A O 1
ATOM 972 N N . LYS A 1 116 ? -4.095 1.628 1.815 1.00 86.31 116 LYS A N 1
ATOM 973 C CA . LYS A 1 116 ? -4.355 3.055 2.061 1.00 86.31 116 LYS A CA 1
ATOM 974 C C . LYS A 1 116 ? -5.377 3.285 3.162 1.00 86.31 116 LYS A C 1
ATOM 976 O O . LYS A 1 116 ? -5.249 4.235 3.933 1.00 86.31 116 LYS A O 1
ATOM 981 N N . GLU A 1 117 ? -6.380 2.425 3.249 1.00 87.31 117 GLU A N 1
ATOM 982 C CA . GLU A 1 117 ? -7.367 2.471 4.313 1.00 87.31 117 GLU A CA 1
ATOM 983 C C . GLU A 1 117 ? -6.724 2.194 5.676 1.00 87.31 117 GLU A C 1
ATOM 985 O O . GLU A 1 117 ? -6.939 2.960 6.616 1.00 87.31 117 GLU A O 1
ATOM 990 N N . ILE A 1 118 ? -5.881 1.164 5.775 1.00 84.44 118 ILE A N 1
ATOM 991 C CA . ILE A 1 118 ? -5.141 0.854 7.004 1.00 84.44 118 ILE A CA 1
ATOM 992 C C . ILE A 1 118 ? -4.170 1.982 7.361 1.00 84.44 118 ILE A C 1
ATOM 994 O O . ILE A 1 118 ? -4.167 2.431 8.504 1.00 84.44 118 ILE A O 1
ATOM 998 N N . GLU A 1 119 ? -3.415 2.508 6.394 1.00 84.44 119 GLU A N 1
ATOM 999 C CA . GLU A 1 119 ? -2.524 3.657 6.601 1.00 84.44 119 GLU A CA 1
ATOM 1000 C C . GLU A 1 119 ? -3.293 4.862 7.177 1.00 84.44 119 GLU A C 1
ATOM 1002 O O . GLU A 1 119 ? -2.853 5.497 8.136 1.00 84.44 119 GLU A O 1
ATOM 1007 N N . LYS A 1 120 ? -4.487 5.151 6.641 1.00 82.31 120 LYS A N 1
ATOM 1008 C CA . LYS A 1 120 ? -5.369 6.215 7.141 1.00 82.31 120 LYS A CA 1
ATOM 1009 C C . LYS A 1 120 ? -5.895 5.920 8.550 1.00 82.31 120 LYS A C 1
ATOM 1011 O O . LYS A 1 120 ? -5.996 6.841 9.358 1.00 82.31 120 LYS A O 1
ATOM 1016 N N . ARG A 1 121 ? -6.261 4.670 8.851 1.00 77.88 121 ARG A N 1
ATOM 1017 C CA . ARG A 1 121 ? -6.737 4.251 10.183 1.00 77.88 121 ARG A CA 1
ATOM 1018 C C . ARG A 1 121 ? -5.645 4.409 11.240 1.00 77.88 121 ARG A C 1
ATOM 1020 O O . ARG A 1 121 ? -5.919 4.990 12.288 1.00 77.88 121 ARG A O 1
ATOM 1027 N N . LEU A 1 122 ? -4.423 3.973 10.924 1.00 78.75 122 LEU A N 1
ATOM 1028 C CA . LEU A 1 122 ? -3.243 4.108 11.781 1.00 78.75 122 LEU A CA 1
ATOM 1029 C C . LEU A 1 122 ? -2.917 5.583 12.046 1.00 78.75 122 LEU A C 1
ATOM 1031 O O . LEU A 1 122 ? -2.856 5.994 13.200 1.00 78.75 122 LEU A O 1
ATOM 1035 N N . LYS A 1 123 ? -2.837 6.413 10.994 1.00 76.38 123 LYS A N 1
ATOM 1036 C CA . LYS A 1 123 ? -2.581 7.863 11.119 1.00 76.38 123 LYS A CA 1
ATOM 1037 C C . LYS A 1 123 ? -3.617 8.601 11.965 1.00 76.38 123 LYS A C 1
ATOM 1039 O O . LYS A 1 123 ? -3.284 9.567 12.639 1.00 76.38 123 LYS A O 1
ATOM 1044 N N . ASN A 1 124 ? -4.871 8.161 11.922 1.00 71.44 124 ASN A N 1
ATOM 1045 C CA . ASN A 1 124 ? -5.960 8.792 12.662 1.00 71.44 124 ASN A CA 1
ATOM 1046 C C . ASN A 1 124 ? -6.175 8.196 14.063 1.00 71.44 124 ASN A C 1
ATOM 1048 O O . ASN A 1 124 ? -7.113 8.623 14.737 1.00 71.44 124 ASN A O 1
ATOM 1052 N N . GLY A 1 125 ? -5.395 7.190 14.485 1.00 61.16 125 GLY A N 1
ATOM 1053 C CA . GLY A 1 125 ? -5.603 6.485 15.758 1.00 61.16 125 GLY A CA 1
ATOM 1054 C C . GLY A 1 125 ? -6.984 5.822 15.875 1.00 61.16 125 GLY A C 1
ATOM 1055 O O . GLY A 1 125 ? -7.507 5.643 16.973 1.00 61.16 125 GLY A O 1
ATOM 1056 N N . LYS A 1 126 ? -7.630 5.515 14.742 1.00 56.41 126 LYS A N 1
ATOM 1057 C CA . LYS A 1 126 ? -8.983 4.945 14.677 1.00 56.41 126 LYS A CA 1
ATOM 1058 C C . LYS A 1 126 ? -8.895 3.511 14.178 1.00 56.41 126 LYS A C 1
ATOM 1060 O O . LYS A 1 126 ? -9.141 3.229 13.006 1.00 56.41 126 LYS A O 1
ATOM 1065 N N . THR A 1 127 ? -8.537 2.602 15.073 1.00 54.53 127 THR A N 1
ATOM 1066 C CA . THR A 1 127 ? -8.885 1.189 14.918 1.00 54.53 127 THR A CA 1
ATOM 1067 C C . THR A 1 127 ? -10.411 1.034 14.963 1.00 54.53 127 THR A C 1
ATOM 1069 O O . THR A 1 127 ? -11.118 1.883 15.513 1.00 54.53 127 THR A O 1
ATOM 1072 N N . ILE A 1 128 ? -10.926 -0.040 14.354 1.00 54.31 128 ILE A N 1
ATOM 1073 C CA . ILE A 1 128 ? -12.345 -0.445 14.412 1.00 54.31 128 ILE A CA 1
ATOM 1074 C C . ILE A 1 128 ? -12.848 -0.487 15.868 1.00 54.31 128 ILE A C 1
ATOM 1076 O O . ILE A 1 128 ? -13.997 -0.123 16.126 1.00 54.31 128 ILE A O 1
ATOM 1080 N N . ASP A 1 129 ? -11.953 -0.785 16.813 1.00 54.88 129 ASP A N 1
ATOM 1081 C CA . ASP A 1 129 ? -12.216 -0.703 18.247 1.00 54.88 129 ASP A CA 1
ATOM 1082 C C . ASP A 1 129 ? -12.769 0.646 18.682 1.00 54.88 129 ASP A C 1
ATOM 1084 O O . ASP A 1 129 ? -13.692 0.664 19.466 1.00 54.88 129 ASP A O 1
ATOM 1088 N N . ASN A 1 130 ? -12.314 1.791 18.171 1.00 57.12 130 ASN A N 1
ATOM 1089 C CA . ASN A 1 130 ? -12.790 3.071 18.709 1.00 57.12 130 ASN A CA 1
ATOM 1090 C C . ASN A 1 130 ? -14.278 3.322 18.399 1.00 57.12 130 ASN A C 1
ATOM 1092 O O . ASN A 1 130 ? -14.991 3.912 19.204 1.00 57.12 130 ASN A O 1
ATOM 1096 N N . PHE A 1 131 ? -14.775 2.876 17.242 1.00 56.97 131 PH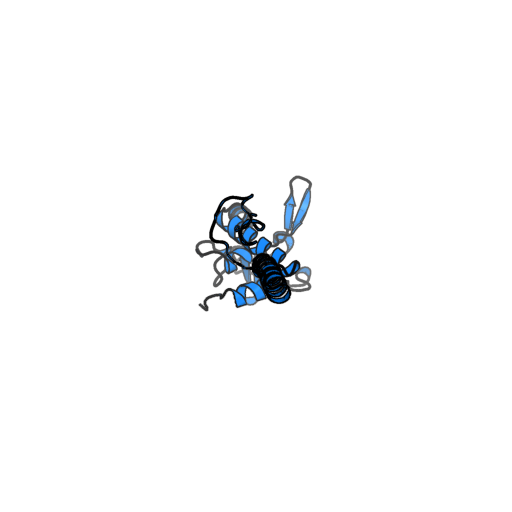E A N 1
ATOM 1097 C CA . PHE A 1 131 ? -16.191 3.057 16.909 1.00 56.97 131 PHE A CA 1
ATOM 1098 C C . PHE A 1 131 ? -17.075 2.050 17.654 1.00 56.97 131 PHE A C 1
ATOM 1100 O O . PHE A 1 131 ? -18.108 2.438 18.196 1.00 56.97 131 PHE A O 1
ATOM 1107 N N . ILE A 1 132 ? -16.643 0.786 17.731 1.00 64.81 132 ILE A N 1
ATOM 1108 C CA . ILE A 1 132 ? -17.358 -0.263 18.470 1.00 64.81 132 ILE A CA 1
ATOM 1109 C C . ILE A 1 132 ? -17.316 0.023 19.977 1.00 64.81 132 ILE A C 1
ATOM 1111 O O . ILE A 1 132 ? -18.357 0.012 20.619 1.00 64.81 132 ILE A O 1
ATOM 1115 N N . GLN A 1 133 ? -16.158 0.386 20.528 1.00 66.00 133 GLN A N 1
ATOM 1116 C CA . GLN A 1 133 ? -15.982 0.776 21.929 1.00 66.00 133 GLN A CA 1
ATOM 1117 C C . GLN A 1 133 ? -16.821 2.003 22.276 1.00 66.00 133 GLN A C 1
ATOM 1119 O O . GLN A 1 133 ? -17.439 2.037 23.330 1.00 66.00 133 GLN A O 1
ATOM 1124 N N . LYS A 1 134 ? -16.905 3.005 21.390 1.00 73.75 134 LYS A N 1
ATOM 1125 C CA . LYS A 1 134 ? -17.806 4.144 21.613 1.00 73.75 134 LYS A CA 1
ATOM 1126 C C . LYS A 1 134 ? -19.269 3.727 21.639 1.00 73.75 134 LYS A C 1
ATOM 1128 O O . LYS A 1 134 ? -19.996 4.215 22.493 1.00 73.75 134 LYS A O 1
ATOM 1133 N N . ALA A 1 135 ? -19.699 2.849 20.733 1.00 69.44 135 ALA A N 1
ATOM 1134 C CA . ALA A 1 135 ? -21.066 2.338 20.742 1.00 69.44 135 ALA A CA 1
ATOM 1135 C C . ALA A 1 135 ? -21.364 1.551 22.033 1.00 69.44 135 ALA A C 1
ATOM 1137 O O . ALA A 1 135 ? -22.371 1.819 22.679 1.00 69.44 135 ALA A O 1
ATOM 1138 N N . VAL A 1 136 ? -20.445 0.676 22.459 1.00 74.81 136 VAL A N 1
ATOM 1139 C CA . VAL A 1 136 ? -20.544 -0.088 23.715 1.00 74.81 136 VAL A CA 1
ATOM 1140 C C . VAL A 1 136 ? -20.603 0.837 24.930 1.00 74.81 136 VAL A C 1
ATOM 1142 O O . VAL A 1 136 ? -21.493 0.682 25.758 1.00 74.81 136 VAL A O 1
ATOM 1145 N N . ASN A 1 137 ? -19.724 1.838 25.013 1.00 76.56 137 ASN A N 1
ATOM 1146 C CA . ASN A 1 137 ? -19.709 2.787 26.128 1.00 76.56 137 ASN A CA 1
ATOM 1147 C C . ASN A 1 137 ? -21.001 3.625 26.184 1.00 76.56 137 ASN A C 1
ATOM 1149 O O . ASN A 1 137 ? -21.527 3.874 27.264 1.00 76.56 137 ASN A O 1
ATOM 1153 N N . ILE A 1 138 ? -21.534 4.045 25.029 1.00 82.75 138 ILE A N 1
ATOM 1154 C CA . ILE A 1 138 ? -22.817 4.762 24.955 1.00 82.75 138 ILE A CA 1
ATOM 1155 C C . ILE A 1 138 ? -23.962 3.877 25.466 1.00 82.75 138 ILE A C 1
ATOM 1157 O O . ILE A 1 138 ? -24.843 4.362 26.173 1.00 82.75 138 ILE A O 1
ATOM 1161 N N . ASP A 1 139 ? -23.976 2.591 25.118 1.00 79.62 139 ASP A N 1
ATOM 1162 C CA . ASP A 1 139 ? -25.009 1.670 25.592 1.00 79.62 139 ASP A CA 1
ATOM 1163 C C . ASP A 1 139 ? -24.851 1.343 27.086 1.00 79.62 139 ASP A C 1
ATOM 1165 O O . ASP A 1 139 ? -25.850 1.290 27.804 1.00 79.62 139 ASP A O 1
ATOM 1169 N N . GLU A 1 140 ? -23.621 1.224 27.589 1.00 85.75 140 GLU A N 1
ATOM 1170 C CA . GLU A 1 140 ? -23.331 1.063 29.018 1.00 85.75 140 GLU A CA 1
ATOM 1171 C C . GLU A 1 140 ? -23.824 2.266 29.841 1.00 85.75 140 GLU A C 1
ATOM 1173 O O . GLU A 1 140 ? -24.493 2.085 30.863 1.00 85.75 140 GLU A O 1
ATOM 1178 N N . GLU A 1 141 ? -23.583 3.495 29.372 1.00 89.62 141 GLU A N 1
ATOM 1179 C CA . GLU A 1 141 ? -24.093 4.713 30.014 1.00 89.62 141 GLU A CA 1
ATOM 1180 C C . GLU A 1 141 ? -25.627 4.768 30.021 1.00 89.62 141 GLU A C 1
ATOM 1182 O O . GLU A 1 141 ? -26.228 5.124 31.041 1.00 89.62 141 GLU A O 1
ATOM 1187 N N . LYS A 1 142 ? -26.282 4.379 28.917 1.00 88.62 142 LYS A N 1
ATOM 1188 C CA . LYS A 1 142 ? -27.751 4.296 28.856 1.00 88.62 142 LYS A CA 1
ATOM 1189 C C . LYS A 1 142 ? -28.294 3.320 29.896 1.00 88.62 142 LYS A C 1
ATOM 1191 O O . LYS A 1 142 ? -29.180 3.694 30.662 1.00 88.62 142 LYS A O 1
ATOM 1196 N N . TRP A 1 143 ? -27.762 2.097 29.956 1.00 88.69 143 TRP A N 1
ATOM 1197 C CA . TRP A 1 143 ? -28.224 1.087 30.913 1.00 88.69 143 TRP A CA 1
ATOM 1198 C C . TRP A 1 143 ? -27.944 1.491 32.363 1.00 88.69 143 TRP A C 1
ATOM 1200 O O . TRP A 1 143 ? -28.817 1.327 33.215 1.00 88.69 143 TRP A O 1
ATOM 1210 N N . CYS A 1 144 ? -26.792 2.108 32.645 1.00 89.69 144 CYS A N 1
ATOM 1211 C CA . CYS A 1 144 ? -26.500 2.679 33.960 1.00 89.69 144 CYS A CA 1
ATOM 1212 C C . CYS A 1 144 ? -27.519 3.751 34.372 1.00 89.69 144 CYS A C 1
ATOM 1214 O O . CYS A 1 144 ? -27.957 3.776 35.522 1.00 89.69 144 CYS A O 1
ATOM 1216 N N . ASN A 1 145 ? -27.917 4.632 33.452 1.00 90.44 145 ASN A N 1
ATOM 1217 C CA . ASN A 1 145 ? -28.911 5.668 33.736 1.00 90.44 145 ASN A CA 1
ATOM 1218 C C . ASN A 1 145 ? -30.315 5.088 33.941 1.00 90.44 145 ASN A C 1
ATOM 1220 O O . ASN A 1 145 ? -31.000 5.494 34.878 1.00 90.44 145 ASN A O 1
ATOM 1224 N N . ILE A 1 146 ? -30.722 4.105 33.134 1.00 88.88 146 ILE A N 1
ATOM 1225 C CA . ILE A 1 146 ? -32.003 3.404 33.311 1.00 88.88 146 ILE A CA 1
ATOM 1226 C C . ILE A 1 146 ? -32.057 2.735 34.691 1.00 88.88 146 ILE A C 1
ATOM 1228 O O . ILE A 1 146 ? -33.030 2.908 35.423 1.00 88.88 146 ILE A O 1
ATOM 1232 N N . LEU A 1 147 ? -30.995 2.025 35.087 1.00 91.19 147 LEU A N 1
ATOM 1233 C CA . LEU A 1 147 ? -30.923 1.375 36.397 1.00 91.19 147 LEU A CA 1
ATOM 1234 C C . LEU A 1 147 ? -30.981 2.381 37.549 1.00 91.19 147 LEU A C 1
ATOM 1236 O O . LEU A 1 147 ? -31.680 2.130 38.528 1.00 91.19 147 LEU A O 1
ATOM 1240 N N . LYS A 1 148 ? -30.302 3.529 37.430 1.00 90.75 148 LYS A N 1
ATOM 1241 C CA . LYS A 1 148 ? -30.389 4.608 38.428 1.00 90.75 148 LYS A CA 1
ATOM 1242 C C . LYS A 1 148 ? -31.818 5.116 38.586 1.00 90.75 148 LYS A C 1
ATOM 1244 O O . LYS A 1 148 ? -32.300 5.165 39.709 1.00 90.75 148 LYS A O 1
ATOM 1249 N N . ILE A 1 149 ? -32.515 5.401 37.483 1.00 88.25 149 ILE A N 1
ATOM 1250 C CA . ILE A 1 149 ? -33.912 5.863 37.519 1.00 88.25 149 ILE A CA 1
ATOM 1251 C C . ILE A 1 149 ? -34.809 4.827 38.208 1.00 88.25 149 ILE A C 1
ATOM 1253 O O . ILE A 1 149 ? -35.624 5.187 39.055 1.00 88.25 149 ILE A O 1
ATOM 1257 N N . ILE A 1 150 ? -34.641 3.540 37.889 1.00 88.38 150 ILE A N 1
ATOM 1258 C CA . ILE A 1 150 ? -35.413 2.458 38.515 1.00 88.38 150 ILE A CA 1
ATOM 1259 C C . ILE A 1 150 ? -35.120 2.375 40.018 1.00 88.38 150 ILE A C 1
ATOM 1261 O O . ILE A 1 150 ? -36.049 2.261 40.816 1.00 88.38 150 ILE A O 1
ATOM 1265 N N . ILE A 1 151 ? -33.850 2.450 40.425 1.00 90.50 151 ILE A N 1
ATOM 1266 C CA . ILE A 1 151 ? -33.458 2.413 41.840 1.00 90.50 151 ILE A CA 1
ATOM 1267 C C . ILE A 1 151 ? -34.009 3.630 42.586 1.00 90.50 151 ILE A C 1
ATOM 1269 O O . ILE A 1 151 ? -34.587 3.467 43.659 1.00 90.50 151 ILE A O 1
ATOM 1273 N N . ASP A 1 152 ? -33.882 4.829 42.020 1.00 87.19 152 ASP A N 1
ATOM 1274 C CA . ASP A 1 152 ? -34.400 6.064 42.610 1.00 87.19 152 ASP A CA 1
ATOM 1275 C C . ASP A 1 152 ? -35.922 6.008 42.763 1.00 87.19 152 ASP A C 1
ATOM 1277 O O . ASP A 1 152 ? -36.454 6.403 43.802 1.00 87.19 152 ASP A O 1
ATOM 1281 N N . PHE A 1 153 ? -36.623 5.439 41.780 1.00 84.19 153 PHE A N 1
ATOM 1282 C CA . PHE A 1 153 ? -38.059 5.195 41.852 1.00 84.19 153 PHE A CA 1
ATOM 1283 C C . PHE A 1 153 ? -38.420 4.194 42.957 1.00 84.19 153 PHE A C 1
ATOM 1285 O O . PHE A 1 153 ? -39.299 4.469 43.772 1.00 84.19 153 PHE A O 1
ATOM 1292 N N . ILE A 1 154 ? -37.712 3.063 43.052 1.00 86.12 154 ILE A N 1
ATOM 1293 C CA . ILE A 1 154 ? -37.930 2.073 44.119 1.00 86.12 154 ILE A CA 1
ATOM 1294 C C . ILE A 1 154 ? -37.683 2.698 45.495 1.00 86.12 154 ILE A C 1
ATOM 1296 O O . ILE A 1 154 ? -38.489 2.516 46.408 1.00 86.12 154 ILE A O 1
ATOM 1300 N N . LEU A 1 155 ? -36.601 3.46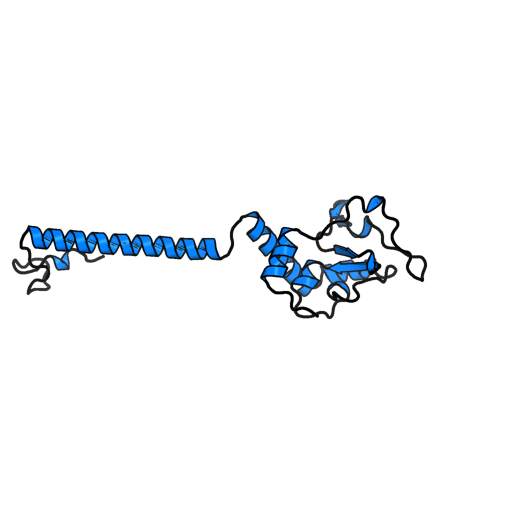6 45.648 1.00 87.56 155 LEU A N 1
ATOM 1301 C CA . LEU A 1 155 ? -36.279 4.179 46.883 1.00 87.56 155 LEU A CA 1
ATOM 1302 C C . LEU A 1 155 ? -37.338 5.229 47.222 1.00 87.56 155 LEU A C 1
ATOM 1304 O O . LEU A 1 155 ? -37.701 5.374 48.389 1.00 87.56 155 LEU A O 1
ATOM 1308 N N . PHE A 1 156 ? -37.844 5.955 46.226 1.00 84.19 156 PHE A N 1
ATOM 1309 C CA . PHE A 1 156 ? -38.933 6.907 46.397 1.00 84.19 156 PHE A CA 1
ATOM 1310 C C . PHE A 1 156 ? -40.210 6.209 46.875 1.00 84.19 156 PHE A C 1
ATOM 1312 O O . PHE A 1 156 ? -40.809 6.647 47.859 1.00 84.19 156 PHE A O 1
ATOM 1319 N N . CYS A 1 157 ? -40.597 5.098 46.249 1.00 81.69 157 CYS A N 1
ATOM 1320 C CA . CYS A 1 157 ? -41.754 4.318 46.676 1.00 81.69 157 CYS A CA 1
ATOM 1321 C C . CYS A 1 157 ? -41.574 3.774 48.098 1.00 81.69 157 CYS A C 1
ATOM 1323 O O . CYS A 1 157 ? -42.475 3.926 48.920 1.00 81.69 157 CYS A O 1
ATOM 1325 N N . ALA A 1 158 ? -40.400 3.224 48.421 1.00 82.75 158 ALA A N 1
ATOM 1326 C CA . ALA A 1 158 ? -40.097 2.706 49.752 1.00 82.75 158 ALA A CA 1
ATOM 1327 C C . ALA A 1 158 ? -40.168 3.797 50.834 1.00 82.75 158 ALA A C 1
ATOM 1329 O O . ALA A 1 158 ? -40.769 3.582 51.882 1.00 82.75 158 ALA A O 1
ATOM 1330 N N . LYS A 1 159 ? -39.617 4.992 50.573 1.00 85.62 159 LYS A N 1
ATOM 1331 C CA . LYS A 1 159 ? -39.665 6.132 51.508 1.00 85.62 159 LYS A CA 1
ATOM 1332 C C . LYS A 1 159 ? -41.083 6.642 51.756 1.00 85.62 159 LYS A C 1
ATOM 1334 O O . LYS A 1 159 ? -41.375 7.099 52.856 1.00 85.62 159 LYS A O 1
ATOM 1339 N N . ASN A 1 160 ? -41.944 6.577 50.744 1.00 83.69 160 ASN A N 1
ATOM 1340 C CA . ASN A 1 160 ? -43.318 7.073 50.819 1.00 83.69 160 ASN A CA 1
ATOM 1341 C C . ASN A 1 160 ? -44.345 5.965 51.125 1.00 83.69 160 ASN A C 1
ATOM 1343 O O . ASN A 1 160 ? -45.542 6.233 51.095 1.00 83.69 160 ASN A O 1
ATOM 1347 N N . ASN A 1 161 ? -43.900 4.734 51.422 1.00 83.00 161 ASN A N 1
ATOM 1348 C CA . ASN A 1 161 ? -44.753 3.553 51.623 1.00 83.00 161 ASN A CA 1
ATOM 1349 C C . ASN A 1 161 ? -45.742 3.301 50.465 1.00 83.00 161 ASN A C 1
ATOM 1351 O O . ASN A 1 161 ? -46.864 2.841 50.676 1.00 83.00 161 ASN A O 1
ATOM 1355 N N . LEU A 1 162 ? -45.332 3.615 49.234 1.00 78.88 162 LEU A N 1
ATOM 1356 C CA . LEU A 1 162 ? -46.150 3.437 48.038 1.00 78.88 162 LEU A CA 1
ATOM 1357 C C . LEU A 1 162 ? -45.971 2.023 47.484 1.00 78.88 162 LEU A C 1
ATOM 1359 O O . LEU A 1 162 ? -44.852 1.520 47.361 1.00 78.88 162 LEU A O 1
ATOM 1363 N N . ALA A 1 163 ? -47.079 1.390 47.103 1.00 71.50 163 ALA A N 1
ATOM 1364 C CA . ALA A 1 163 ? -47.045 0.092 46.446 1.00 71.50 163 ALA A CA 1
ATOM 1365 C C . ALA A 1 163 ? -46.453 0.223 45.030 1.00 71.50 163 ALA A C 1
ATOM 1367 O O . ALA A 1 163 ? -46.967 0.967 44.192 1.00 71.50 163 ALA A O 1
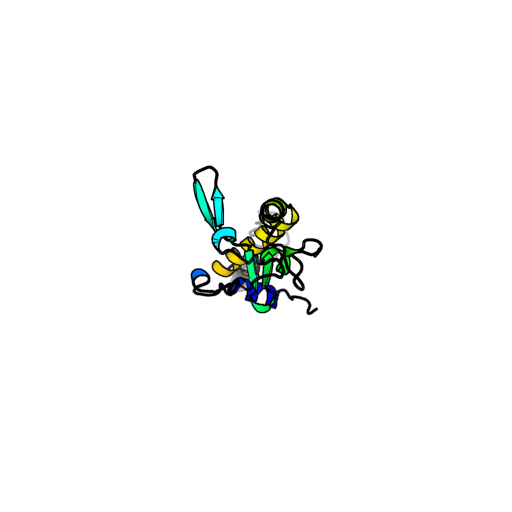ATOM 1368 N N . LEU A 1 164 ? -45.389 -0.540 44.753 1.00 64.19 164 LEU A N 1
ATOM 1369 C CA . LEU A 1 164 ? -44.747 -0.593 43.430 1.00 64.19 164 LEU A CA 1
ATOM 1370 C C . LEU A 1 164 ? -45.680 -1.148 42.348 1.00 64.19 164 LEU A C 1
ATOM 1372 O O . LEU A 1 164 ? -45.557 -0.783 41.186 1.00 64.19 164 LEU A O 1
ATOM 1376 N N . ARG A 1 165 ? -46.620 -2.017 42.732 1.00 65.94 165 ARG A N 1
ATOM 1377 C CA . ARG A 1 165 ? -47.599 -2.646 41.847 1.00 65.94 165 ARG A CA 1
ATOM 1378 C C . ARG A 1 165 ? -48.975 -2.573 42.499 1.00 65.94 165 ARG A C 1
ATOM 1380 O O . ARG A 1 165 ? -49.124 -2.979 43.649 1.00 65.94 165 ARG A O 1
ATOM 1387 N N . GLY A 1 166 ? -49.957 -2.049 41.771 1.00 63.22 166 GLY A N 1
ATOM 1388 C CA . GLY A 1 166 ? -51.356 -2.046 42.201 1.00 63.22 166 GLY A CA 1
ATOM 1389 C C . GLY A 1 166 ? -52.099 -3.284 41.730 1.00 63.22 166 GLY A C 1
ATOM 1390 O O . GLY A 1 166 ? -51.569 -4.102 40.983 1.00 63.22 166 GLY A O 1
ATOM 1391 N N . THR A 1 167 ? -53.348 -3.408 42.159 1.00 54.47 167 THR A N 1
ATOM 1392 C CA . THR A 1 167 ? -54.248 -4.506 41.777 1.00 54.47 167 THR A CA 1
ATOM 1393 C C . THR A 1 167 ? -55.087 -4.204 40.529 1.00 54.47 167 THR A C 1
ATOM 1395 O O . THR A 1 167 ? -55.810 -5.085 40.073 1.00 54.47 167 THR A O 1
ATOM 1398 N N . SER A 1 168 ? -54.985 -2.994 39.962 1.00 54.19 168 SER A N 1
ATOM 1399 C CA . SER A 1 168 ? -55.682 -2.565 38.739 1.00 54.19 168 SER A CA 1
ATOM 1400 C C . SER A 1 168 ? -54.693 -2.017 37.704 1.00 54.19 168 SER A C 1
ATOM 1402 O O . SER A 1 168 ? -53.826 -1.208 38.040 1.00 54.19 168 SER A O 1
ATOM 1404 N N . ASP A 1 169 ? -54.861 -2.427 36.443 1.00 55.25 169 ASP A N 1
ATOM 1405 C CA . ASP A 1 169 ? -54.119 -1.920 35.277 1.00 55.25 169 ASP A CA 1
ATOM 1406 C C . ASP A 1 169 ? -54.762 -0.648 34.673 1.00 55.25 169 ASP A C 1
ATOM 1408 O O . ASP A 1 169 ? -54.326 -0.151 33.635 1.00 55.25 169 ASP A O 1
ATOM 1412 N N . LYS A 1 170 ? -55.824 -0.107 35.292 1.00 54.41 170 LYS A N 1
ATOM 1413 C CA . LYS A 1 170 ? -56.527 1.094 34.814 1.00 54.41 170 LYS A CA 1
ATOM 1414 C C . LYS A 1 170 ? -55.877 2.362 35.374 1.00 54.41 170 LYS A C 1
ATOM 1416 O O . LYS A 1 170 ? -55.585 2.440 36.560 1.00 54.41 170 LYS A O 1
ATOM 1421 N N . ILE A 1 171 ? -55.681 3.355 34.507 1.00 51.94 171 ILE A N 1
ATOM 1422 C CA . ILE A 1 171 ? -54.853 4.559 34.732 1.00 51.94 171 ILE A CA 1
ATOM 1423 C C . ILE A 1 171 ? -55.448 5.539 35.774 1.00 51.94 171 ILE A C 1
ATOM 1425 O O . ILE A 1 171 ? -54.754 6.446 36.219 1.00 51.94 171 ILE A O 1
ATOM 1429 N N . GLU A 1 172 ? -56.692 5.341 36.227 1.00 50.03 172 GLU A N 1
ATOM 1430 C CA . GLU A 1 172 ? -57.404 6.293 37.103 1.00 50.03 172 GLU A CA 1
ATOM 1431 C C . GLU A 1 172 ? -58.099 5.652 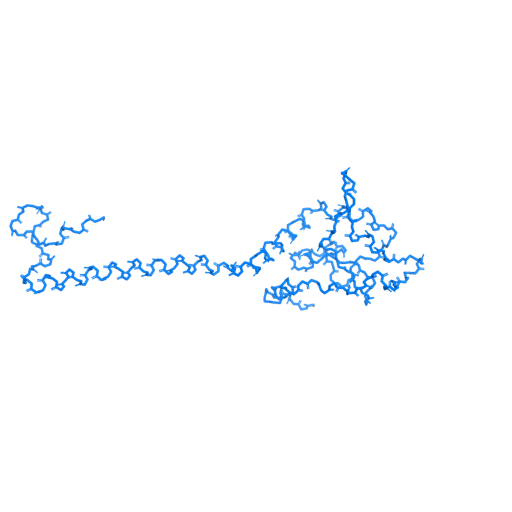38.324 1.00 50.03 172 GLU A C 1
ATOM 1433 O O . GLU A 1 172 ? -58.926 6.290 38.974 1.00 50.03 172 GLU A O 1
ATOM 1438 N N . ASP A 1 173 ? -57.772 4.405 38.681 1.00 50.56 173 ASP A N 1
ATOM 1439 C CA . ASP A 1 173 ? -58.305 3.793 39.906 1.00 50.56 173 ASP A CA 1
ATOM 1440 C C . ASP A 1 173 ? -57.429 4.149 41.118 1.00 50.56 173 ASP A C 1
ATOM 1442 O O . ASP A 1 173 ? -56.212 4.007 41.079 1.00 50.56 173 ASP A O 1
ATOM 1446 N N . ALA A 1 174 ? -58.032 4.481 42.265 1.00 52.94 174 ALA A N 1
ATOM 1447 C CA . ALA A 1 174 ? -57.312 4.756 43.523 1.00 52.94 174 ALA A CA 1
ATOM 1448 C C . ALA A 1 174 ? -56.424 3.588 44.035 1.00 52.94 174 ALA A C 1
ATOM 1450 O O . ALA A 1 174 ? -55.666 3.760 44.986 1.00 52.94 174 ALA A O 1
ATOM 1451 N N . ASN A 1 175 ? -56.508 2.413 43.394 1.00 50.94 175 ASN A N 1
ATOM 1452 C CA . ASN A 1 175 ? -55.719 1.205 43.661 1.00 50.94 175 ASN A CA 1
ATOM 1453 C C . ASN A 1 175 ? -54.688 0.869 42.559 1.00 50.94 175 ASN A C 1
ATOM 1455 O O . ASN A 1 175 ? -54.090 -0.213 42.592 1.00 50.94 175 ASN A O 1
ATOM 1459 N N . SER A 1 176 ? -54.470 1.742 41.569 1.00 53.22 176 SER A N 1
ATOM 1460 C CA . SER A 1 176 ? -53.399 1.567 40.583 1.00 53.22 176 SER A CA 1
ATOM 1461 C C . SER A 1 176 ? -52.060 1.977 41.202 1.00 53.22 176 SER A C 1
ATOM 1463 O O . SER A 1 176 ? -51.877 3.116 41.626 1.00 53.22 176 SER A O 1
ATOM 1465 N N . GLY A 1 177 ? -51.119 1.040 41.292 1.00 54.03 177 GLY A N 1
ATOM 1466 C CA . GLY A 1 177 ? -49.769 1.310 41.785 1.00 54.03 177 GLY A CA 1
ATOM 1467 C C . GLY A 1 177 ? -48.989 2.150 40.779 1.00 54.03 177 GLY A C 1
ATOM 1468 O O . GLY A 1 177 ? -49.341 2.223 39.602 1.00 54.03 177 GLY A O 1
ATOM 1469 N N . MET A 1 178 ? -47.894 2.766 41.222 1.00 58.78 178 MET A N 1
ATOM 1470 C CA . MET A 1 178 ? -47.148 3.721 40.391 1.00 58.78 178 MET A CA 1
ATOM 1471 C C . MET A 1 178 ? -46.373 3.094 39.215 1.00 58.78 178 MET A C 1
ATOM 1473 O O . MET A 1 178 ? -45.758 3.829 38.445 1.00 58.78 178 MET A O 1
ATOM 1477 N N . SER A 1 179 ? -46.413 1.769 39.023 1.00 52.09 179 SER A N 1
ATOM 1478 C CA . SER A 1 179 ? -45.786 1.085 37.879 1.00 52.09 179 SER A CA 1
ATOM 1479 C C . SER A 1 179 ? -46.268 1.597 36.518 1.00 52.09 179 SER A C 1
ATOM 1481 O O . SER A 1 179 ? -45.534 1.508 35.539 1.00 52.09 179 SER A O 1
ATOM 1483 N N . ASN A 1 180 ? -47.478 2.158 36.453 1.00 49.69 180 ASN A N 1
ATOM 1484 C CA . ASN A 1 180 ? -48.102 2.599 35.202 1.00 49.69 180 ASN A CA 1
ATOM 1485 C C . ASN A 1 180 ? -47.622 3.990 34.733 1.00 49.69 180 ASN A C 1
ATOM 1487 O O . ASN A 1 180 ? -48.020 4.435 33.661 1.00 49.69 180 ASN A O 1
ATOM 1491 N N . ALA A 1 181 ? -46.761 4.674 35.501 1.00 46.62 181 ALA A N 1
ATOM 1492 C CA . ALA A 1 181 ? -46.246 6.009 35.172 1.00 46.62 181 ALA A CA 1
ATOM 1493 C C . ALA A 1 181 ? -44.937 6.010 34.346 1.00 46.62 181 ALA A C 1
ATOM 1495 O O . ALA A 1 181 ? -44.481 7.077 33.944 1.00 46.62 181 ALA A O 1
ATOM 1496 N N . LEU A 1 182 ? -44.326 4.845 34.088 1.00 44.41 182 LEU A N 1
ATOM 1497 C CA . LEU A 1 182 ? -43.046 4.707 33.365 1.00 44.41 182 LEU A CA 1
ATOM 1498 C C . LEU A 1 182 ? -43.187 4.034 31.986 1.00 44.41 182 LEU A C 1
ATOM 1500 O O . LEU A 1 182 ? -42.286 3.318 31.551 1.00 44.41 182 LEU A O 1
ATOM 1504 N N . ALA A 1 183 ? -44.301 4.248 31.283 1.00 38.62 183 ALA A N 1
ATOM 1505 C CA . ALA A 1 183 ? -44.423 3.826 29.887 1.00 38.62 183 ALA A CA 1
ATOM 1506 C C . ALA A 1 183 ? -43.603 4.767 28.977 1.00 38.62 183 ALA A C 1
ATOM 1508 O O . ALA A 1 183 ? -44.074 5.846 28.616 1.00 38.62 183 ALA A O 1
ATOM 1509 N N . PHE A 1 184 ? -42.372 4.361 28.651 1.00 37.16 184 PHE A N 1
ATOM 1510 C CA . PHE A 1 184 ? -41.576 4.872 27.527 1.00 37.16 184 PHE A CA 1
ATOM 1511 C C . PHE A 1 184 ? -41.655 3.902 26.348 1.00 37.16 184 PHE A C 1
ATOM 1513 O O . PHE A 1 184 ? -41.637 2.675 26.602 1.00 37.16 184 PHE A O 1
#

Radius of gyration: 31.56 Å; chains: 1; bounding box: 83×36×72 Å